Protein AF-A0A3D0HKA7-F1 (afdb_monomer)

pLDDT: mean 71.47, std 18.55, range [27.56, 94.88]

Mean predicted aligned error: 16.99 Å

Structure (mmCIF, N/CA/C/O backbone):
data_AF-A0A3D0HKA7-F1
#
_entry.id   AF-A0A3D0HKA7-F1
#
loop_
_atom_site.group_PDB
_atom_site.id
_atom_site.type_symbol
_atom_site.label_atom_id
_atom_site.label_alt_id
_atom_site.label_comp_id
_atom_site.label_asym_id
_atom_site.label_entity_id
_atom_site.label_seq_id
_atom_site.pdbx_PDB_ins_code
_atom_site.Cartn_x
_atom_site.Cartn_y
_atom_site.Cartn_z
_atom_site.occupancy
_atom_site.B_iso_or_equiv
_atom_site.auth_seq_id
_atom_site.auth_comp_id
_atom_site.auth_asym_id
_atom_site.auth_atom_id
_atom_site.pdbx_PDB_model_num
ATOM 1 N N . MET A 1 1 ? -8.639 49.023 32.408 1.00 74.75 1 MET A N 1
ATOM 2 C CA . MET A 1 1 ? -7.304 49.402 31.850 1.00 74.75 1 MET A CA 1
ATOM 3 C C . MET A 1 1 ? -7.067 48.799 30.456 1.00 74.75 1 MET A C 1
ATOM 5 O O . MET A 1 1 ? -7.634 47.758 30.171 1.00 74.75 1 MET A O 1
ATOM 9 N N . ILE A 1 2 ? -6.252 49.398 29.574 1.00 79.12 2 ILE A N 1
ATOM 10 C CA . ILE A 1 2 ? -5.933 48.827 28.238 1.00 79.12 2 ILE A CA 1
ATOM 11 C C . ILE A 1 2 ? -4.595 48.075 28.283 1.00 79.12 2 ILE A C 1
ATOM 13 O O . ILE A 1 2 ? -3.619 48.575 28.839 1.00 79.12 2 ILE A O 1
ATOM 17 N N . CYS A 1 3 ? -4.535 46.871 27.702 1.00 80.19 3 CYS A N 1
ATOM 18 C CA . CYS A 1 3 ? -3.294 46.100 27.601 1.00 80.19 3 CYS A CA 1
ATOM 19 C C . CYS A 1 3 ? -2.270 46.822 26.698 1.00 80.19 3 CYS A C 1
ATOM 21 O O . CYS A 1 3 ? -2.562 47.023 25.519 1.00 80.19 3 CYS A O 1
ATOM 23 N N . PRO A 1 4 ? -1.040 47.104 27.163 1.00 73.06 4 PRO A N 1
ATOM 24 C CA . PRO A 1 4 ? -0.026 47.804 26.372 1.00 73.06 4 PRO A CA 1
ATOM 25 C C . PRO A 1 4 ? 0.525 46.978 25.200 1.00 73.06 4 PRO A C 1
ATOM 27 O O . PRO A 1 4 ? 1.121 47.539 24.290 1.00 73.06 4 PRO A O 1
ATOM 30 N N . LYS A 1 5 ? 0.342 45.651 25.200 1.00 78.38 5 LYS A N 1
ATOM 31 C CA . LYS A 1 5 ? 0.878 44.762 24.154 1.00 78.38 5 LYS A CA 1
ATOM 32 C C . LYS A 1 5 ? -0.126 44.384 23.076 1.00 78.38 5 LYS A C 1
ATOM 34 O O . LYS A 1 5 ? 0.286 44.099 21.960 1.00 78.38 5 LYS A O 1
ATOM 39 N N . CYS A 1 6 ? -1.418 44.337 23.393 1.00 82.81 6 CYS A N 1
ATOM 40 C CA . CYS A 1 6 ? -2.441 43.927 22.422 1.00 82.81 6 CYS A CA 1
ATOM 41 C C . CYS A 1 6 ? -3.621 44.896 22.291 1.00 82.81 6 CYS A C 1
ATOM 43 O O . CYS A 1 6 ? -4.537 44.623 21.526 1.00 82.81 6 CYS A O 1
ATOM 45 N N . GLY A 1 7 ? -3.642 46.001 23.042 1.00 79.56 7 GLY A N 1
ATOM 46 C CA . GLY A 1 7 ? -4.680 47.031 22.926 1.00 79.56 7 GLY A CA 1
ATOM 47 C C . GLY A 1 7 ? -6.070 46.624 23.429 1.00 79.56 7 GLY A C 1
ATOM 48 O O . GLY A 1 7 ? -7.002 47.414 23.339 1.00 79.56 7 GLY A O 1
ATOM 49 N N . THR A 1 8 ? -6.237 45.419 23.983 1.00 83.38 8 THR A N 1
ATOM 50 C CA . THR A 1 8 ? -7.534 44.955 24.501 1.00 83.38 8 THR A CA 1
ATOM 51 C C . THR A 1 8 ? -7.888 45.647 25.823 1.00 83.38 8 THR A C 1
ATOM 53 O O . THR A 1 8 ? -7.031 45.767 26.706 1.00 83.38 8 THR A O 1
ATOM 56 N N . MET A 1 9 ? -9.149 46.069 25.981 1.00 79.25 9 MET A N 1
ATOM 57 C CA . MET A 1 9 ? -9.682 46.551 27.262 1.00 79.25 9 MET A CA 1
ATOM 58 C C . MET A 1 9 ? -9.787 45.406 28.271 1.00 79.25 9 MET A C 1
ATOM 60 O O . MET A 1 9 ? -10.370 44.360 28.004 1.00 79.25 9 MET A O 1
ATOM 64 N N . LEU A 1 10 ? -9.223 45.632 29.450 1.00 78.88 10 LEU A N 1
ATOM 65 C CA . LEU A 1 10 ? -9.181 44.709 30.573 1.00 78.88 10 LEU A CA 1
ATOM 66 C C . LEU A 1 10 ? -9.926 45.307 31.775 1.00 78.88 10 LEU A C 1
ATOM 68 O O . LEU A 1 10 ? -9.884 46.530 31.965 1.00 78.88 10 LEU A O 1
ATOM 72 N N . PRO A 1 11 ? -10.541 44.461 32.620 1.00 74.62 11 PRO A N 1
ATOM 73 C CA . PRO A 1 11 ? -11.106 44.891 33.895 1.00 74.62 11 PRO A CA 1
ATOM 74 C C . PRO A 1 11 ? -9.999 45.403 34.832 1.00 74.62 11 PRO A C 1
ATOM 76 O O . PRO A 1 11 ? -8.853 44.953 34.760 1.00 74.62 11 PRO A O 1
ATOM 79 N N . ASP A 1 12 ? -10.328 46.353 35.710 1.00 64.81 12 ASP A N 1
ATOM 80 C CA . ASP A 1 12 ? -9.351 47.167 36.461 1.00 64.81 12 ASP A CA 1
ATOM 81 C C . ASP A 1 12 ? -8.529 46.408 37.525 1.00 64.81 12 ASP A C 1
ATOM 83 O O . ASP A 1 12 ? -7.638 46.971 38.154 1.00 64.81 12 ASP A O 1
ATOM 87 N N . ASN A 1 13 ? -8.757 45.103 37.683 1.00 64.69 13 ASN A N 1
ATOM 88 C CA . ASN A 1 13 ? -8.029 44.207 38.586 1.00 64.69 13 ASN A CA 1
ATOM 89 C C . ASN A 1 13 ? -7.388 42.997 37.873 1.00 64.69 13 ASN A C 1
ATOM 91 O O . ASN A 1 13 ? -7.016 42.014 38.522 1.00 64.69 13 ASN A O 1
ATOM 95 N N . ALA A 1 14 ? -7.249 43.042 36.545 1.00 65.00 14 ALA A N 1
ATOM 96 C CA . ALA A 1 14 ? -6.648 41.958 35.777 1.00 65.00 14 ALA A CA 1
ATOM 97 C C . ALA A 1 14 ? -5.143 41.805 36.087 1.00 65.00 14 ALA A C 1
ATOM 99 O O . ALA A 1 14 ? -4.327 42.647 35.720 1.00 65.00 14 ALA A O 1
ATOM 100 N N . LYS A 1 15 ? -4.759 40.682 36.713 1.00 72.56 15 LYS A N 1
ATOM 101 C CA . LYS A 1 15 ? -3.348 40.317 36.976 1.00 72.56 15 LYS A CA 1
ATOM 102 C C . LYS A 1 15 ? -2.598 39.874 35.717 1.00 72.56 15 LYS A C 1
ATOM 104 O O . LYS A 1 15 ? -1.371 39.857 35.690 1.00 72.56 15 LYS A O 1
ATOM 109 N N . PHE A 1 16 ? -3.329 39.490 34.677 1.00 78.94 16 PHE A N 1
ATOM 110 C CA . PHE A 1 16 ? -2.789 39.093 33.384 1.00 78.94 16 PHE A CA 1
ATOM 111 C C . PHE A 1 16 ? -3.802 39.374 32.275 1.00 78.94 16 PHE A C 1
ATOM 113 O O . PHE A 1 16 ? -5.011 39.414 32.503 1.00 78.94 16 PHE A O 1
ATOM 120 N N . CYS A 1 17 ? -3.310 39.570 31.057 1.00 80.12 17 CYS A N 1
ATOM 121 C CA . CYS A 1 17 ? -4.147 39.716 29.880 1.00 80.12 17 CYS A CA 1
ATOM 122 C C . CYS A 1 17 ? -4.653 38.342 29.426 1.00 80.12 17 CYS A C 1
ATOM 124 O O . CYS A 1 17 ? -3.855 37.493 29.037 1.00 80.12 17 CYS A O 1
ATOM 126 N N . GLY A 1 18 ? -5.973 38.140 29.414 1.00 73.12 18 GLY A N 1
ATOM 127 C CA . GLY A 1 18 ? -6.590 36.891 28.943 1.00 73.12 18 GLY A CA 1
ATOM 128 C C . GLY A 1 18 ? -6.442 36.627 27.438 1.00 73.12 18 GLY A C 1
ATOM 129 O O . GLY A 1 18 ? -6.689 35.511 27.001 1.00 73.12 18 GLY A O 1
ATOM 130 N N . VAL A 1 19 ? -6.025 37.628 26.652 1.00 77.50 19 VAL A N 1
ATOM 131 C CA . VAL A 1 19 ? -5.868 37.506 25.192 1.00 77.50 19 VAL A CA 1
ATOM 132 C C . VAL A 1 19 ? -4.422 37.209 24.798 1.00 77.50 19 VAL A C 1
ATOM 134 O O . VAL A 1 19 ? -4.175 36.302 24.012 1.00 77.50 19 VAL A O 1
ATOM 137 N N . CYS A 1 20 ? -3.445 37.942 25.345 1.00 76.44 20 CYS A N 1
ATOM 138 C CA . CYS A 1 20 ? -2.034 37.793 24.960 1.00 76.44 20 CYS A CA 1
ATOM 139 C C . CYS A 1 20 ? -1.137 37.169 26.043 1.00 76.44 20 CYS A C 1
ATOM 141 O O . CYS A 1 20 ? 0.064 37.007 25.824 1.00 76.44 20 CYS A O 1
ATOM 143 N N . GLY A 1 21 ? -1.692 36.861 27.219 1.00 72.88 21 GLY A N 1
ATOM 144 C CA . GLY A 1 21 ? -0.985 36.204 28.321 1.00 72.88 21 GLY A CA 1
ATOM 145 C C . GLY A 1 21 ? -0.002 37.089 29.095 1.00 72.88 21 GLY A C 1
ATOM 146 O O . GLY A 1 21 ? 0.731 36.583 29.939 1.00 72.88 21 GLY A O 1
ATOM 147 N N . GLN A 1 22 ? 0.055 38.400 28.834 1.00 79.75 22 GLN A N 1
ATOM 148 C CA . GLN A 1 22 ? 0.977 39.289 29.547 1.00 79.75 22 GLN A CA 1
ATOM 149 C C . GLN A 1 22 ? 0.556 39.492 31.005 1.00 79.75 22 GLN A C 1
ATOM 151 O O . GLN A 1 22 ? -0.560 39.935 31.258 1.00 79.75 22 GLN A O 1
ATOM 156 N N . ALA A 1 23 ? 1.461 39.221 31.947 1.00 73.25 23 ALA A N 1
ATOM 157 C CA . ALA A 1 23 ? 1.259 39.483 33.369 1.00 73.25 23 ALA A CA 1
ATOM 158 C C . ALA A 1 23 ? 1.486 40.967 33.708 1.00 73.25 23 ALA A C 1
ATOM 160 O O . ALA A 1 23 ? 2.434 41.586 33.220 1.00 73.25 23 ALA A O 1
ATOM 161 N N . PHE A 1 24 ? 0.633 41.520 34.569 1.00 69.00 24 PHE A N 1
ATOM 162 C CA . PHE A 1 24 ? 0.747 42.868 35.117 1.00 69.00 24 PHE A CA 1
ATOM 163 C C . PHE A 1 24 ? 1.132 42.760 36.592 1.00 69.00 24 PHE A C 1
ATOM 165 O O . PHE A 1 24 ? 0.374 42.230 37.404 1.00 69.00 24 PHE A O 1
ATOM 172 N N . GLN A 1 25 ? 2.329 43.226 36.946 1.00 52.56 25 GLN A N 1
ATOM 173 C CA . GLN A 1 25 ? 2.744 43.308 38.344 1.00 52.56 25 GLN A CA 1
ATOM 174 C C . GLN A 1 25 ? 2.046 44.509 38.986 1.00 52.56 25 GLN A C 1
ATOM 176 O O . GLN A 1 25 ? 2.318 45.652 38.631 1.00 52.56 25 GLN A O 1
ATOM 181 N N . GLN A 1 26 ? 1.125 44.252 39.915 1.00 46.59 26 GLN A N 1
ATOM 182 C CA . GLN A 1 26 ? 0.598 45.296 40.790 1.00 46.59 26 GLN A CA 1
ATOM 183 C C . GLN A 1 26 ? 1.686 45.673 41.798 1.00 46.59 26 GLN A C 1
ATOM 185 O O . GLN A 1 26 ? 2.054 44.872 42.655 1.00 46.59 26 GLN A O 1
ATOM 190 N N . SER A 1 27 ? 2.194 46.896 41.704 1.00 39.75 27 SER A N 1
ATOM 191 C CA . SER A 1 27 ? 2.909 47.548 42.794 1.00 39.75 27 SER A CA 1
ATOM 192 C C . SER A 1 27 ? 1.898 47.908 43.889 1.00 39.75 27 SER A C 1
ATOM 194 O O . SER A 1 27 ? 1.028 48.750 43.681 1.00 39.75 27 SER A O 1
ATOM 196 N N . GLN A 1 28 ? 1.989 47.264 45.056 1.00 38.03 28 GLN A N 1
ATOM 197 C CA . GLN A 1 28 ? 1.312 47.717 46.276 1.00 38.03 28 GLN A CA 1
ATOM 198 C C . GLN A 1 28 ? 2.338 48.249 47.292 1.00 38.03 28 GLN A C 1
ATOM 200 O O . GLN A 1 28 ? 3.440 47.701 47.384 1.00 38.03 28 GLN A O 1
ATOM 205 N N . PRO A 1 29 ? 2.007 49.323 48.037 1.00 32.53 29 PRO A N 1
ATOM 206 C CA . PRO A 1 29 ? 2.882 49.913 49.042 1.00 32.53 29 PRO A CA 1
ATOM 207 C C . PRO A 1 29 ? 2.931 49.067 50.330 1.00 32.53 29 PRO A C 1
ATOM 209 O O . PRO A 1 29 ? 2.044 48.268 50.615 1.00 32.53 29 PRO A O 1
ATOM 212 N N . HIS A 1 30 ? 4.015 49.250 51.085 1.00 35.12 30 HIS A N 1
ATOM 213 C CA . HIS A 1 30 ? 4.399 48.533 52.307 1.00 35.12 30 HIS A CA 1
ATOM 214 C C . HIS A 1 30 ? 3.363 48.613 53.453 1.00 35.12 30 HIS A C 1
ATOM 216 O O . HIS A 1 30 ? 2.858 49.699 53.713 1.00 35.12 30 HIS A O 1
ATOM 222 N N . GLN A 1 31 ? 3.175 47.531 54.235 1.00 31.00 31 GLN A N 1
ATOM 223 C CA . GLN A 1 31 ? 3.761 47.352 55.590 1.00 31.00 31 GLN A CA 1
ATOM 224 C C . GLN A 1 31 ? 3.274 46.068 56.326 1.00 31.00 31 GLN A C 1
ATOM 226 O O . GLN A 1 31 ? 2.086 45.843 56.502 1.00 31.00 31 GLN A O 1
ATOM 231 N N . GLN A 1 32 ? 4.263 45.264 56.759 1.00 32.62 32 GLN A N 1
ATOM 232 C CA . GLN A 1 32 ? 4.405 44.460 57.999 1.00 32.62 32 GLN A CA 1
ATOM 233 C C . GLN A 1 32 ? 3.207 43.676 58.591 1.00 32.62 32 GLN A C 1
ATOM 235 O O . GLN A 1 32 ? 2.348 44.270 59.226 1.00 32.62 32 GLN A O 1
ATOM 240 N N . ASN A 1 33 ? 3.264 42.331 58.592 1.00 31.86 33 ASN A N 1
ATOM 241 C CA . ASN A 1 33 ? 3.635 41.483 59.755 1.00 31.86 33 ASN A CA 1
ATOM 242 C C . ASN A 1 33 ? 3.359 39.976 59.517 1.00 31.86 33 ASN A C 1
ATOM 244 O O . ASN A 1 33 ? 2.357 39.626 58.909 1.00 31.86 33 ASN A O 1
ATOM 248 N N . GLY A 1 34 ? 4.215 39.117 60.093 1.00 29.98 34 GLY A N 1
ATOM 249 C CA . GLY A 1 34 ? 3.858 37.801 60.660 1.00 29.98 34 GLY A CA 1
ATOM 250 C C . GLY A 1 34 ? 3.506 36.646 59.712 1.00 29.98 34 GLY A C 1
ATOM 251 O O . GLY A 1 34 ? 2.445 36.622 59.108 1.00 29.98 34 GLY A O 1
ATOM 252 N N . GLY A 1 35 ? 4.388 35.644 59.628 1.00 33.50 35 GLY A N 1
ATOM 253 C CA . GLY A 1 35 ? 4.309 34.499 58.714 1.00 33.50 35 GLY A CA 1
ATOM 254 C C . GLY A 1 35 ? 3.019 33.672 58.739 1.00 33.50 35 GLY A C 1
ATOM 255 O O . GLY A 1 35 ? 2.475 33.420 59.801 1.00 33.50 35 GLY A O 1
ATOM 256 N N . GLN A 1 36 ? 2.601 33.206 57.550 1.00 34.16 36 GLN A N 1
ATOM 257 C CA . GLN A 1 36 ? 1.783 32.000 57.291 1.00 34.16 36 GLN A CA 1
ATOM 258 C C . GLN A 1 36 ? 1.439 31.877 55.783 1.00 34.16 36 GLN A C 1
ATOM 260 O O . GLN A 1 36 ? 0.277 31.846 55.402 1.00 34.16 36 GLN A O 1
ATOM 265 N N . GLN A 1 37 ? 2.417 31.842 54.863 1.00 32.72 37 GLN A N 1
ATOM 266 C CA . GLN A 1 37 ? 2.109 31.718 53.415 1.00 32.72 37 GLN A CA 1
ATOM 267 C C . GLN A 1 37 ? 3.044 30.790 52.616 1.00 32.72 37 GLN A C 1
ATOM 269 O O . GLN A 1 37 ? 3.192 30.946 51.409 1.00 32.72 37 GLN A O 1
ATOM 274 N N . TYR A 1 38 ? 3.627 29.765 53.249 1.00 40.34 38 TYR A N 1
ATOM 275 C CA . TYR A 1 38 ? 4.459 28.768 52.546 1.00 40.34 38 TYR A CA 1
ATOM 276 C C . TYR A 1 38 ? 3.762 27.429 52.240 1.00 40.34 38 TYR A C 1
ATOM 278 O O . TYR A 1 38 ? 4.353 26.583 51.574 1.00 40.34 38 TYR A O 1
ATOM 286 N N . GLN A 1 39 ? 2.507 27.220 52.659 1.00 37.38 39 GLN A N 1
ATOM 287 C CA . GLN A 1 39 ? 1.793 25.954 52.402 1.00 37.38 39 GLN A CA 1
ATOM 288 C C . GLN A 1 39 ? 0.916 25.962 51.137 1.00 37.38 39 GLN A C 1
ATOM 290 O O . GLN A 1 39 ? 0.810 24.936 50.472 1.00 37.38 39 GLN A O 1
ATOM 295 N N . ASN A 1 40 ? 0.337 27.097 50.727 1.00 37.72 40 ASN A N 1
ATOM 296 C CA . ASN A 1 40 ? -0.655 27.093 49.637 1.00 37.72 40 ASN A CA 1
ATOM 297 C C . ASN A 1 40 ? -0.042 27.085 48.215 1.00 37.72 40 ASN A C 1
ATOM 299 O O . ASN A 1 40 ? -0.649 26.567 47.280 1.00 37.72 40 ASN A O 1
ATOM 303 N N . GLN A 1 41 ? 1.196 27.570 48.035 1.00 38.19 41 GLN A N 1
ATOM 304 C CA . GLN A 1 41 ? 1.886 27.524 46.731 1.00 38.19 41 GLN A CA 1
ATOM 305 C C . GLN A 1 41 ? 2.422 26.132 46.361 1.00 38.19 41 GLN A C 1
ATOM 307 O O . GLN A 1 41 ? 2.535 25.820 45.174 1.00 38.19 41 GLN A O 1
ATOM 312 N N . GLN A 1 42 ? 2.724 25.273 47.342 1.00 38.38 42 GLN A N 1
ATOM 313 C CA . GLN A 1 42 ? 3.168 23.904 47.056 1.00 38.38 42 GLN A CA 1
ATOM 314 C C . GLN A 1 42 ? 2.014 23.040 46.533 1.00 38.38 42 GLN A C 1
ATOM 316 O O . GLN A 1 42 ? 2.213 22.246 45.615 1.00 38.38 42 GLN A O 1
ATOM 321 N N . GLN A 1 43 ? 0.798 23.246 47.043 1.00 38.75 43 GLN A N 1
ATOM 322 C CA . GLN A 1 43 ? -0.372 22.461 46.650 1.00 38.75 43 GLN A CA 1
ATOM 323 C C . GLN A 1 43 ? -0.812 22.752 45.202 1.00 38.75 43 GLN A C 1
ATOM 325 O O . GLN A 1 43 ? -1.098 21.821 44.450 1.00 38.75 43 GLN A O 1
ATOM 330 N N . TYR A 1 44 ? -0.752 24.014 44.758 1.00 37.69 44 TYR A N 1
ATOM 331 C CA . TYR A 1 44 ? -1.101 24.382 43.377 1.00 37.69 44 TYR A CA 1
ATOM 332 C C . TYR A 1 44 ? -0.079 23.860 42.346 1.00 37.69 44 TYR A C 1
ATOM 334 O O . TYR A 1 44 ? -0.450 23.372 41.278 1.00 37.69 44 TYR A O 1
ATOM 342 N N . ASN A 1 45 ? 1.217 23.871 42.687 1.00 46.41 45 ASN A N 1
ATOM 343 C CA . ASN A 1 45 ? 2.267 23.304 41.829 1.00 46.41 45 ASN A CA 1
ATOM 344 C C . ASN A 1 45 ? 2.248 21.760 41.793 1.00 46.41 45 ASN A C 1
ATOM 346 O O . ASN A 1 45 ? 2.619 21.167 40.778 1.00 46.41 45 ASN A O 1
ATOM 350 N N . GLN A 1 46 ? 1.787 21.092 42.859 1.00 41.81 46 GLN A N 1
ATOM 351 C CA . GLN A 1 46 ? 1.593 19.635 42.866 1.00 41.81 46 GLN A CA 1
ATOM 352 C C . GLN A 1 46 ? 0.411 19.200 41.988 1.00 41.81 46 GLN A C 1
ATOM 354 O O . GLN A 1 46 ? 0.533 18.209 41.267 1.00 41.81 46 GLN A O 1
ATOM 359 N N . GLN A 1 47 ? -0.688 19.962 41.966 1.00 42.12 47 GLN A N 1
ATOM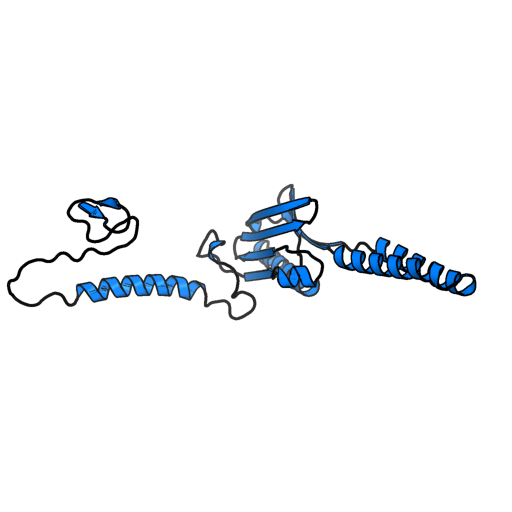 360 C CA . GLN A 1 47 ? -1.834 19.680 41.091 1.00 42.12 47 GLN A CA 1
ATOM 361 C C . GLN A 1 47 ? -1.484 19.833 39.602 1.00 42.12 47 GLN A C 1
ATOM 363 O O . GLN A 1 47 ? -1.852 18.978 38.794 1.00 42.12 47 GLN A O 1
ATOM 368 N N . PHE A 1 48 ? -0.701 20.856 39.240 1.00 40.34 48 PHE A N 1
ATOM 369 C CA . PHE A 1 48 ? -0.208 21.018 37.866 1.00 40.34 48 PHE A CA 1
ATOM 370 C C . PHE A 1 48 ? 0.789 19.920 37.463 1.00 40.34 48 PHE A C 1
ATOM 372 O O . PHE A 1 48 ? 0.684 19.375 36.362 1.00 40.34 48 PHE A O 1
ATOM 379 N N . LYS A 1 49 ? 1.700 19.511 38.362 1.00 42.03 49 LYS A N 1
ATOM 380 C CA . LYS A 1 49 ? 2.590 18.366 38.102 1.00 42.03 49 LYS A CA 1
ATOM 381 C C . LYS A 1 49 ? 1.822 17.052 37.945 1.00 42.03 49 LYS A C 1
ATOM 383 O O . LYS A 1 49 ? 2.177 16.282 37.063 1.00 42.03 49 LYS A O 1
ATOM 388 N N . GLN A 1 50 ? 0.762 16.800 38.717 1.00 39.50 50 GLN A N 1
ATOM 389 C CA . GLN A 1 50 ? -0.063 15.592 38.555 1.00 39.50 50 GLN A CA 1
ATOM 390 C C . GLN A 1 50 ? -0.857 15.580 37.240 1.00 39.50 50 GLN A C 1
ATOM 392 O O . GLN A 1 50 ? -0.955 14.531 36.605 1.00 39.50 50 GLN A O 1
ATOM 397 N N . GLN A 1 51 ? -1.365 16.725 36.769 1.00 42.22 51 GLN A N 1
ATOM 398 C CA . GLN A 1 51 ? -2.033 16.801 35.460 1.00 42.22 51 GLN A CA 1
ATOM 399 C C . GLN A 1 51 ? -1.057 16.571 34.295 1.00 42.22 51 GLN A C 1
ATOM 401 O O . GLN A 1 51 ? -1.400 15.885 33.329 1.00 42.22 51 GLN A O 1
ATOM 406 N N . GLN A 1 52 ? 0.179 17.065 34.406 1.00 34.53 52 GLN A N 1
ATOM 407 C CA . GLN A 1 52 ? 1.229 16.815 33.415 1.00 34.53 52 GLN A CA 1
ATOM 408 C C . GLN A 1 52 ? 1.760 15.367 33.484 1.00 34.53 52 GLN A C 1
ATOM 410 O O . GLN A 1 52 ? 2.034 14.764 32.446 1.00 34.53 52 GLN A O 1
ATOM 415 N N . TYR A 1 53 ? 1.813 14.768 34.681 1.00 32.59 53 TYR A N 1
ATOM 416 C CA . TYR A 1 53 ? 2.200 13.368 34.893 1.00 32.59 53 TYR A CA 1
ATOM 417 C C . TYR A 1 53 ? 1.137 12.380 34.388 1.00 32.59 53 TYR A C 1
ATOM 419 O O . TYR A 1 53 ? 1.488 11.343 33.825 1.00 32.59 53 TYR A O 1
ATOM 427 N N . ASN A 1 54 ? -0.154 12.721 34.494 1.00 37.31 54 ASN A N 1
ATOM 428 C CA . ASN A 1 54 ? -1.234 11.920 33.913 1.00 37.31 54 ASN A CA 1
ATOM 429 C C . ASN A 1 54 ? -1.199 11.945 32.378 1.00 37.31 54 ASN A C 1
ATOM 431 O O . ASN A 1 54 ? -1.374 10.897 31.768 1.00 37.31 54 ASN A O 1
ATOM 435 N N . GLN A 1 55 ? -0.875 13.076 31.734 1.00 37.38 55 GLN A N 1
ATOM 436 C CA . GLN A 1 55 ? -0.683 13.099 30.272 1.00 37.38 55 GLN A CA 1
ATOM 437 C C . GLN A 1 55 ? 0.548 12.298 29.811 1.00 37.38 55 GLN A C 1
ATOM 439 O O . GLN A 1 55 ? 0.509 11.696 28.738 1.00 37.38 55 GLN A O 1
ATOM 444 N N . GLN A 1 56 ? 1.615 12.239 30.616 1.00 35.53 56 GLN A N 1
ATOM 445 C CA . GLN A 1 56 ? 2.818 11.454 30.303 1.00 35.53 56 GLN A CA 1
ATOM 446 C C . GLN A 1 56 ? 2.652 9.949 30.581 1.00 35.53 56 GLN A C 1
ATOM 448 O O . GLN A 1 56 ? 3.201 9.138 29.835 1.00 35.53 56 GLN A O 1
ATOM 453 N N . ASN A 1 57 ? 1.851 9.541 31.575 1.00 27.56 57 ASN A N 1
ATOM 454 C CA . ASN A 1 57 ? 1.592 8.118 31.847 1.00 27.56 57 ASN A CA 1
ATOM 455 C C . ASN A 1 57 ? 0.705 7.445 30.791 1.00 27.56 57 ASN A C 1
ATOM 457 O O . ASN A 1 57 ? 0.881 6.263 30.504 1.00 27.56 57 ASN A O 1
ATOM 461 N N . TYR A 1 58 ? -0.151 8.197 30.097 1.00 37.91 58 TYR A N 1
ATOM 462 C CA . TYR A 1 58 ? -0.833 7.671 28.911 1.00 37.91 58 TYR A CA 1
ATOM 463 C C . TYR A 1 58 ? 0.119 7.438 27.717 1.00 37.91 58 TYR A C 1
ATOM 465 O O . TYR A 1 58 ? -0.272 6.822 26.727 1.00 37.91 58 TYR A O 1
ATOM 473 N N . GLN A 1 59 ? 1.380 7.872 27.772 1.00 34.81 59 GLN A N 1
ATOM 474 C CA . GLN A 1 59 ? 2.356 7.635 26.701 1.00 34.81 59 GLN A CA 1
ATOM 475 C C . GLN A 1 59 ? 3.347 6.495 26.991 1.00 34.81 59 GLN A C 1
ATOM 477 O O . GLN A 1 59 ? 4.083 6.113 26.087 1.00 34.81 59 GLN A O 1
ATOM 482 N N . GLN A 1 60 ? 3.366 5.909 28.196 1.00 30.72 60 GLN A N 1
ATOM 483 C CA . GLN A 1 60 ? 4.441 4.983 28.603 1.00 30.72 60 GLN A CA 1
ATOM 484 C C . GLN A 1 60 ? 4.047 3.506 28.720 1.00 30.72 60 GLN A C 1
ATOM 486 O O . GLN A 1 60 ? 4.822 2.701 29.228 1.00 30.72 60 GLN A O 1
ATOM 491 N N . GLN A 1 61 ? 2.899 3.104 28.173 1.00 31.69 61 GLN A N 1
ATOM 492 C CA . GLN A 1 61 ? 2.498 1.694 28.140 1.00 31.69 61 GLN A CA 1
ATOM 493 C C . GLN A 1 61 ? 2.321 1.162 26.717 1.00 31.69 61 GLN A C 1
ATOM 495 O O . GLN A 1 61 ? 1.328 0.521 26.390 1.00 31.69 61 GLN A O 1
ATOM 500 N N . SER A 1 62 ? 3.320 1.419 25.871 1.00 31.95 62 SER A N 1
ATOM 501 C CA . SER A 1 62 ? 3.509 0.676 24.623 1.00 31.95 62 SER A CA 1
ATOM 502 C C . SER A 1 62 ? 5.000 0.588 24.281 1.00 31.95 62 SER A C 1
ATOM 504 O O . SER A 1 62 ? 5.503 1.220 23.352 1.00 31.95 62 SER A O 1
ATOM 506 N N . SER A 1 63 ? 5.743 -0.191 25.067 1.00 32.91 63 SER A N 1
ATOM 507 C CA . SER A 1 63 ? 7.066 -0.677 24.681 1.00 32.91 63 SER A CA 1
ATOM 508 C C . SER A 1 63 ? 6.922 -1.633 23.487 1.00 32.91 63 SER A C 1
ATOM 510 O O . SER A 1 63 ? 6.641 -2.817 23.643 1.00 32.91 63 SER A O 1
ATOM 512 N N . GLY A 1 64 ? 7.089 -1.082 22.281 1.00 42.69 64 GLY A N 1
ATOM 513 C CA . GLY A 1 64 ? 7.085 -1.795 20.996 1.00 42.69 64 GLY A CA 1
ATOM 514 C C . GLY A 1 64 ? 5.988 -1.300 20.054 1.00 42.69 64 GLY A C 1
ATOM 515 O O . GLY A 1 64 ? 4.853 -1.218 20.496 1.00 42.69 64 GLY A O 1
ATOM 516 N N . GLU A 1 65 ? 6.354 -0.954 18.803 1.00 42.69 65 GLU A N 1
ATOM 517 C CA . GLU A 1 65 ? 5.568 -0.578 17.584 1.00 42.69 65 GLU A CA 1
ATOM 518 C C . GLU A 1 65 ? 4.382 0.428 17.717 1.00 42.69 65 GLU A C 1
ATOM 520 O O . GLU A 1 65 ? 4.009 1.088 16.753 1.00 42.69 65 GLU A O 1
ATOM 525 N N . ASN A 1 66 ? 3.872 0.651 18.927 1.00 46.69 66 ASN A N 1
ATOM 526 C CA . ASN A 1 66 ? 2.632 1.317 19.327 1.00 46.69 66 ASN A CA 1
ATOM 527 C C . ASN A 1 66 ? 2.884 2.661 20.050 1.00 46.69 66 ASN A C 1
ATOM 529 O O . ASN A 1 66 ? 1.953 3.278 20.563 1.00 46.69 66 ASN A O 1
ATOM 533 N N . ALA A 1 67 ? 4.138 3.127 20.113 1.00 45.25 67 ALA A N 1
ATOM 534 C CA . ALA A 1 67 ? 4.539 4.361 20.806 1.00 45.25 67 ALA A CA 1
ATOM 535 C C . ALA A 1 67 ? 4.235 5.656 20.018 1.00 45.25 67 ALA A C 1
ATOM 537 O O . ALA A 1 67 ? 4.483 6.754 20.506 1.00 45.25 67 ALA A O 1
ATOM 538 N N . SER A 1 68 ? 3.725 5.548 18.785 1.00 51.62 68 SER A N 1
ATOM 539 C CA . SER A 1 68 ? 3.581 6.682 17.855 1.00 51.62 68 SER A CA 1
ATOM 540 C C . SER A 1 68 ? 2.137 7.030 17.481 1.00 51.62 68 SER A C 1
ATOM 542 O O . SER A 1 68 ? 1.919 7.838 16.574 1.00 51.62 68 SER A O 1
ATOM 544 N N . ILE A 1 69 ? 1.154 6.425 18.148 1.00 56.91 69 ILE A N 1
ATOM 545 C CA . ILE A 1 69 ? -0.268 6.695 17.919 1.00 56.91 69 ILE A CA 1
ATOM 546 C C . ILE A 1 69 ? -0.628 7.982 18.654 1.00 56.91 69 ILE A C 1
ATOM 548 O O . ILE A 1 69 ? -0.402 8.097 19.860 1.00 56.91 69 ILE A O 1
ATOM 552 N N . ASP A 1 70 ? -1.196 8.951 17.938 1.00 56.47 70 ASP A N 1
ATOM 553 C CA . ASP A 1 70 ? -1.727 10.152 18.573 1.00 56.47 70 ASP A CA 1
ATOM 554 C C . ASP A 1 70 ? -2.967 9.780 19.396 1.00 56.47 70 ASP A C 1
ATOM 556 O O . ASP A 1 70 ? -4.068 9.615 18.869 1.00 56.47 70 ASP A O 1
ATOM 560 N N . ARG A 1 71 ? -2.781 9.629 20.712 1.00 53.28 71 ARG A N 1
ATOM 561 C CA . ARG A 1 71 ? -3.846 9.249 21.648 1.00 53.28 71 ARG A CA 1
ATOM 562 C C . ARG A 1 71 ? -4.992 10.276 21.696 1.00 53.28 71 ARG A C 1
ATOM 564 O O . ARG A 1 71 ? -6.050 9.959 22.223 1.00 53.28 71 ARG A O 1
ATOM 571 N N . ARG A 1 72 ? -4.827 11.475 21.115 1.00 49.69 72 ARG A N 1
ATOM 572 C CA . ARG A 1 72 ? -5.906 12.471 20.954 1.00 49.69 72 ARG A CA 1
ATOM 573 C C . ARG A 1 72 ? -7.009 12.017 19.994 1.00 49.69 72 ARG A C 1
ATOM 575 O O . ARG A 1 72 ? -8.085 12.598 20.010 1.00 49.69 72 ARG A O 1
ATOM 582 N N . VAL A 1 73 ? -6.746 11.004 19.166 1.00 56.00 73 VAL A N 1
ATOM 583 C CA . VAL A 1 73 ? -7.738 10.400 18.259 1.00 56.00 73 VAL A CA 1
ATOM 584 C C . VAL A 1 73 ? -8.655 9.412 18.997 1.00 56.00 73 VAL A C 1
ATOM 586 O O . VAL A 1 73 ? -9.729 9.081 18.502 1.00 56.00 73 VAL A O 1
ATOM 589 N N . ILE A 1 74 ? -8.267 8.947 20.191 1.00 59.06 74 ILE A N 1
ATOM 590 C CA . ILE A 1 74 ? -9.076 8.003 20.968 1.00 59.06 74 ILE A CA 1
ATOM 591 C C . ILE A 1 74 ? -10.222 8.762 21.635 1.00 59.06 74 ILE A C 1
ATOM 593 O O . ILE A 1 74 ? -9.995 9.655 22.449 1.00 59.06 74 ILE A O 1
ATOM 597 N N . VAL A 1 75 ? -11.458 8.376 21.307 1.00 59.00 75 VAL A N 1
ATOM 598 C CA . VAL A 1 75 ? -12.680 8.996 21.847 1.00 59.00 75 VAL A CA 1
ATOM 599 C C . VAL A 1 75 ? -12.819 8.727 23.350 1.00 59.00 75 VAL A C 1
ATOM 601 O O . VAL A 1 75 ? -13.355 9.558 24.079 1.00 59.00 75 VAL A O 1
ATOM 604 N N . ASN A 1 76 ? -12.301 7.591 23.832 1.00 59.44 76 ASN A N 1
ATOM 605 C CA . ASN A 1 76 ? -12.351 7.207 25.237 1.00 59.44 76 ASN A CA 1
ATOM 606 C C . ASN A 1 76 ? -10.944 6.919 25.818 1.00 59.44 76 ASN A C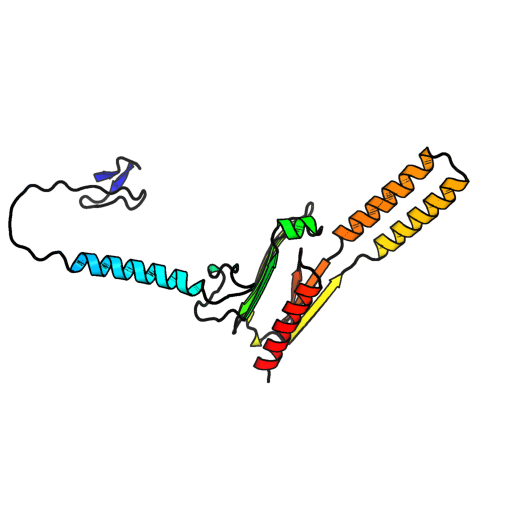 1
ATOM 608 O O . ASN A 1 76 ? -10.317 5.930 25.442 1.00 59.44 76 ASN A O 1
ATOM 612 N N . PRO A 1 77 ? -10.453 7.717 26.786 1.00 59.91 77 PRO A N 1
ATOM 613 C CA . PRO A 1 77 ? -9.122 7.546 27.384 1.00 59.91 77 PRO A CA 1
ATOM 614 C C . PRO A 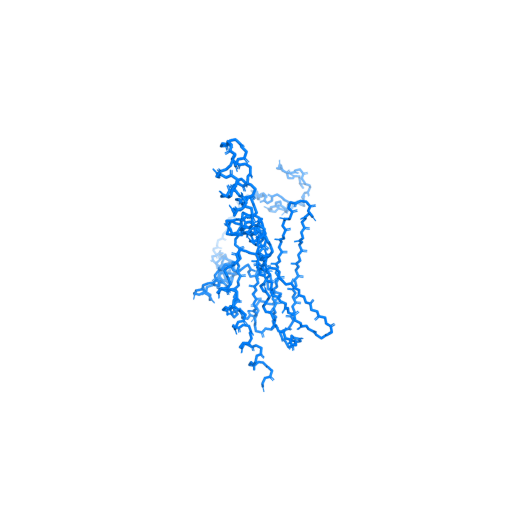1 77 ? -8.908 6.225 28.138 1.00 59.91 77 PRO A C 1
ATOM 616 O O . PRO A 1 77 ? -7.760 5.852 28.382 1.00 59.91 77 PRO A O 1
ATOM 619 N N . SER A 1 78 ? -9.993 5.542 28.525 1.00 59.75 78 SER A N 1
ATOM 620 C CA . SER A 1 78 ? -9.952 4.263 29.253 1.00 59.75 78 SER A CA 1
ATOM 621 C C . SER A 1 78 ? -9.755 3.039 28.353 1.00 59.75 78 SER A C 1
ATOM 623 O O . SER A 1 78 ? -9.523 1.944 28.860 1.00 59.75 78 SER A O 1
ATOM 625 N N . GLU A 1 79 ? -9.819 3.215 27.033 1.00 67.38 79 GLU A N 1
ATOM 626 C CA . GLU A 1 79 ? -9.636 2.135 26.067 1.00 67.38 79 GLU A CA 1
ATOM 627 C C . GLU A 1 79 ? -8.159 1.735 25.934 1.00 67.38 79 GLU A C 1
ATOM 629 O O . GLU A 1 79 ? -7.253 2.577 25.851 1.00 67.38 79 GLU A O 1
ATOM 634 N N . LYS A 1 80 ? -7.904 0.423 25.886 1.00 76.50 80 LYS A N 1
ATOM 635 C CA . LYS A 1 80 ? -6.550 -0.123 25.739 1.00 76.50 80 LYS A CA 1
ATOM 636 C C . LYS A 1 80 ? -6.261 -0.393 24.271 1.00 76.50 80 LYS A C 1
ATOM 638 O O . LYS A 1 80 ? -6.941 -1.186 23.633 1.00 76.50 80 LYS A O 1
ATOM 643 N N . ILE A 1 81 ? -5.198 0.214 23.751 1.00 72.81 81 ILE A N 1
ATOM 644 C CA . ILE A 1 81 ? -4.717 -0.049 22.392 1.00 72.81 81 ILE A CA 1
ATOM 645 C C . ILE A 1 81 ? -4.105 -1.449 22.343 1.00 72.81 81 ILE A C 1
ATOM 647 O O . ILE A 1 81 ? -3.202 -1.763 23.122 1.00 72.81 81 ILE A O 1
ATOM 651 N N . LEU A 1 82 ? -4.585 -2.276 21.419 1.00 79.19 82 LEU A N 1
ATOM 652 C CA . LEU A 1 82 ? -4.104 -3.643 21.246 1.00 79.19 82 LEU A CA 1
ATOM 653 C C . LEU A 1 82 ? -3.039 -3.720 20.157 1.00 79.19 82 LEU A C 1
ATOM 655 O O . LEU A 1 82 ? -1.962 -4.270 20.378 1.00 79.19 82 LEU A O 1
ATOM 659 N N . SER A 1 83 ? -3.320 -3.132 18.997 1.00 75.81 83 SER A N 1
ATOM 660 C CA . SER A 1 83 ? -2.371 -3.074 17.890 1.00 75.81 83 SER A CA 1
ATOM 661 C C . SER A 1 83 ? -2.593 -1.825 17.053 1.00 75.81 83 SER A C 1
ATOM 663 O O . SER A 1 83 ? -3.699 -1.276 16.978 1.00 75.81 83 SER A O 1
ATOM 665 N N . SER A 1 84 ? -1.519 -1.372 16.418 1.00 77.62 84 SER A N 1
ATOM 666 C CA . SER A 1 84 ? -1.533 -0.210 15.550 1.00 77.62 84 SER A CA 1
ATOM 667 C C . SER A 1 84 ? -0.663 -0.392 14.328 1.00 77.62 84 SER A C 1
ATOM 669 O O . SER A 1 84 ? 0.331 -1.113 14.322 1.00 77.62 84 SER A O 1
ATOM 671 N N . MET A 1 85 ? -1.059 0.307 13.280 1.00 78.19 85 MET A N 1
ATOM 672 C CA . MET A 1 85 ? -0.339 0.412 12.040 1.00 78.19 85 MET A CA 1
ATOM 673 C C . MET A 1 85 ? -0.336 1.859 11.582 1.00 78.19 85 MET A C 1
ATOM 675 O O . MET A 1 85 ? -1.374 2.490 11.395 1.00 78.19 85 MET A O 1
ATOM 679 N N . ARG A 1 86 ? 0.863 2.368 11.323 1.00 75.81 86 ARG A N 1
ATOM 680 C CA . ARG A 1 86 ? 1.062 3.718 10.820 1.00 75.81 86 ARG A CA 1
ATOM 681 C C . ARG A 1 86 ? 2.035 3.708 9.660 1.00 75.81 86 ARG A C 1
ATOM 683 O O . ARG A 1 86 ? 3.089 3.073 9.724 1.00 75.81 86 ARG A O 1
ATOM 690 N N . THR A 1 87 ? 1.710 4.456 8.616 1.00 73.88 87 THR A N 1
ATOM 691 C CA . THR A 1 87 ? 2.629 4.719 7.512 1.00 73.88 87 THR A CA 1
ATOM 692 C C . THR A 1 87 ? 3.009 6.191 7.489 1.00 73.88 87 THR A C 1
ATOM 694 O O . THR A 1 87 ? 2.178 7.092 7.612 1.00 73.88 87 THR A O 1
ATOM 697 N N . SER A 1 88 ? 4.317 6.438 7.401 1.00 76.31 88 SER A N 1
ATOM 698 C CA . SER A 1 88 ? 4.847 7.787 7.217 1.00 76.31 88 SER A CA 1
ATOM 699 C C . SER A 1 88 ? 4.691 8.191 5.750 1.00 76.31 88 SER A C 1
ATOM 701 O O . SER A 1 88 ? 4.964 7.350 4.889 1.00 76.31 88 SER A O 1
ATOM 703 N N . PRO A 1 89 ? 4.353 9.458 5.443 1.00 72.12 89 PRO A N 1
ATOM 704 C CA . PRO A 1 89 ? 4.281 9.950 4.068 1.00 72.12 89 PRO A CA 1
ATOM 705 C C . PRO A 1 89 ? 5.551 9.659 3.262 1.00 72.12 89 PRO A C 1
ATOM 707 O O . PRO A 1 89 ? 5.466 9.308 2.091 1.00 72.12 89 PRO A O 1
ATOM 710 N N . LEU A 1 90 ? 6.727 9.719 3.900 1.00 74.06 90 LEU A N 1
ATOM 711 C CA . LEU A 1 90 ? 8.000 9.392 3.253 1.00 74.06 90 LEU A CA 1
ATOM 712 C C . LEU A 1 90 ? 8.068 7.915 2.840 1.00 74.06 90 LEU A C 1
ATOM 714 O O . LEU A 1 90 ? 8.481 7.592 1.731 1.00 74.06 90 LEU A O 1
ATOM 718 N N . LYS A 1 91 ? 7.623 7.006 3.713 1.00 73.50 91 LYS A N 1
ATOM 719 C CA . LYS A 1 91 ? 7.586 5.567 3.420 1.00 73.50 91 LYS A CA 1
ATOM 720 C C . LYS A 1 91 ? 6.561 5.260 2.327 1.00 73.50 91 LYS A C 1
ATOM 722 O O . LYS A 1 91 ? 6.824 4.446 1.445 1.00 73.50 91 LYS A O 1
ATOM 727 N N . THR A 1 92 ? 5.423 5.945 2.347 1.00 73.88 92 THR A N 1
ATOM 728 C CA . THR A 1 92 ? 4.409 5.857 1.293 1.00 73.88 92 THR A CA 1
ATOM 729 C C . THR A 1 92 ? 4.924 6.366 -0.049 1.00 73.88 92 THR A C 1
ATOM 731 O O . THR A 1 92 ? 4.650 5.754 -1.079 1.00 73.88 92 THR A O 1
ATOM 734 N N . PHE A 1 93 ? 5.731 7.424 -0.046 1.00 72.19 93 PHE A N 1
ATOM 735 C CA . PHE A 1 93 ? 6.333 7.962 -1.258 1.00 72.19 93 PHE A CA 1
ATOM 736 C C . PHE A 1 93 ? 7.368 7.001 -1.850 1.00 72.19 93 PHE A C 1
ATOM 738 O O . PHE A 1 93 ? 7.259 6.624 -3.015 1.00 72.19 93 PHE A O 1
ATOM 745 N N . LEU A 1 94 ? 8.313 6.524 -1.030 1.00 71.25 94 LEU A N 1
ATOM 746 C CA . LEU A 1 94 ? 9.384 5.613 -1.463 1.00 71.25 94 LEU A CA 1
ATOM 747 C C . LEU A 1 94 ? 8.869 4.275 -2.011 1.00 71.25 94 LEU A C 1
ATOM 749 O O . LEU A 1 94 ? 9.551 3.611 -2.782 1.00 71.25 94 LEU A O 1
ATOM 753 N N . THR A 1 95 ? 7.662 3.875 -1.624 1.00 68.50 95 THR A N 1
ATOM 754 C CA . THR A 1 95 ? 7.018 2.634 -2.078 1.00 68.50 95 THR A CA 1
ATOM 755 C C . THR A 1 95 ? 6.081 2.841 -3.272 1.00 68.50 95 THR A C 1
ATOM 757 O O . THR A 1 95 ? 5.394 1.905 -3.672 1.00 68.50 95 THR A O 1
ATOM 760 N N . GLY A 1 96 ? 6.029 4.049 -3.849 1.00 63.16 96 GLY A N 1
ATOM 761 C CA . GLY A 1 96 ? 5.184 4.369 -5.007 1.00 63.16 96 GLY A CA 1
ATOM 762 C C . GLY A 1 96 ? 3.711 4.633 -4.669 1.00 63.16 96 GLY A C 1
ATOM 763 O O . GLY A 1 96 ? 2.884 4.801 -5.563 1.00 63.16 96 GLY A O 1
ATOM 764 N N . GLY A 1 97 ? 3.357 4.707 -3.382 1.00 63.75 97 GLY A N 1
ATOM 765 C CA . GLY A 1 97 ? 1.994 4.960 -2.910 1.00 63.75 97 GLY A CA 1
ATOM 766 C C . GLY A 1 97 ? 1.525 6.416 -3.051 1.00 63.75 97 GLY A C 1
ATOM 767 O O . GLY A 1 97 ? 0.310 6.651 -3.052 1.00 63.75 97 GLY A O 1
ATOM 768 N N . GLY A 1 98 ? 2.457 7.365 -3.206 1.00 71.62 98 GLY A N 1
ATOM 769 C CA . GLY A 1 98 ? 2.221 8.817 -3.209 1.00 71.62 98 GLY A CA 1
ATOM 770 C C . GLY A 1 98 ? 2.524 9.462 -1.849 1.00 71.62 98 GLY A C 1
ATOM 771 O O . GLY A 1 98 ? 3.257 8.895 -1.048 1.00 71.62 98 GLY A O 1
ATOM 772 N N . PHE A 1 99 ? 1.936 10.626 -1.555 1.00 68.62 99 PHE A N 1
ATOM 773 C CA . PHE A 1 99 ? 2.113 11.340 -0.271 1.00 68.62 99 PHE A CA 1
ATOM 774 C C . PHE A 1 99 ? 1.051 10.987 0.782 1.00 68.62 99 PHE A C 1
ATOM 776 O O . PHE A 1 99 ? 0.807 11.745 1.721 1.00 68.62 99 PHE A O 1
ATOM 783 N N . GLY A 1 100 ? 0.393 9.839 0.617 1.00 67.38 100 GLY A N 1
ATOM 784 C CA . GLY A 1 100 ? -0.670 9.407 1.512 1.00 67.38 100 GLY A CA 1
ATOM 785 C C . GLY A 1 100 ? -0.157 9.016 2.900 1.00 67.38 100 GLY A C 1
ATOM 786 O O . GLY A 1 100 ? 0.931 8.453 3.053 1.00 67.38 100 GLY A O 1
ATOM 787 N N . LYS A 1 101 ? -0.970 9.289 3.915 1.00 73.88 101 LYS A N 1
ATOM 788 C CA . LYS A 1 101 ? -0.745 8.901 5.306 1.00 73.88 101 LYS A CA 1
ATOM 789 C C . LYS A 1 101 ? -1.885 7.986 5.732 1.00 73.88 101 LYS A C 1
ATOM 791 O O . LYS A 1 101 ? -3.038 8.407 5.678 1.00 73.88 101 LYS A O 1
ATOM 796 N N . THR A 1 102 ? -1.561 6.774 6.172 1.00 79.25 102 THR A N 1
ATOM 797 C CA . THR A 1 102 ? -2.538 5.828 6.721 1.00 79.25 102 THR A CA 1
ATOM 798 C C . THR A 1 102 ? -2.204 5.571 8.188 1.00 79.25 102 THR A C 1
ATOM 800 O O . THR A 1 102 ? -1.082 5.193 8.532 1.00 79.25 102 THR A O 1
ATOM 803 N N . GLU A 1 103 ? -3.179 5.796 9.059 1.00 76.25 103 GLU A N 1
ATOM 804 C CA . GLU A 1 103 ? -3.126 5.555 10.498 1.00 76.25 103 GLU A CA 1
ATOM 805 C C . GLU A 1 103 ? -4.303 4.663 10.876 1.00 76.25 103 GLU A C 1
ATOM 807 O O . GLU A 1 103 ? -5.458 5.035 10.704 1.00 76.25 103 GLU A O 1
ATOM 812 N N . MET A 1 104 ? -4.017 3.465 11.367 1.00 79.81 104 MET A N 1
ATOM 813 C CA . MET A 1 104 ? -5.023 2.488 11.764 1.00 79.81 104 MET A CA 1
ATOM 814 C C . MET A 1 104 ? -4.631 1.927 13.117 1.00 79.81 104 MET A C 1
ATOM 816 O O . MET A 1 104 ? -3.471 1.601 13.349 1.00 79.81 104 MET A O 1
ATOM 820 N N . PHE A 1 105 ? -5.576 1.805 14.027 1.00 82.12 105 PHE A N 1
ATOM 821 C CA . PHE A 1 105 ? -5.352 1.131 15.296 1.00 82.12 105 PHE A CA 1
ATOM 822 C C . PHE A 1 105 ? -6.677 0.615 15.826 1.00 82.12 105 PHE A C 1
ATOM 824 O O . PHE A 1 105 ? -7.737 1.130 15.481 1.00 82.12 105 PHE A O 1
ATOM 831 N N . PHE A 1 106 ? -6.622 -0.409 16.665 1.00 83.06 106 PHE A N 1
ATOM 832 C CA . PHE A 1 106 ? -7.811 -0.885 17.353 1.00 83.06 106 PHE A CA 1
ATOM 833 C C . PHE A 1 106 ? -7.571 -0.988 18.846 1.00 83.06 106 PHE A C 1
ATOM 835 O O . PHE A 1 106 ? -6.466 -1.292 19.316 1.00 83.06 106 PHE A O 1
ATOM 842 N N . THR A 1 107 ? -8.628 -0.671 19.576 1.00 84.38 107 THR A N 1
ATOM 843 C CA . THR A 1 107 ? -8.699 -0.788 21.021 1.00 84.38 107 THR A CA 1
ATOM 844 C C . THR A 1 107 ? -9.443 -2.060 21.406 1.00 84.38 107 THR A C 1
ATOM 846 O O . THR A 1 107 ? -9.672 -2.937 20.577 1.00 84.38 107 THR A O 1
ATOM 849 N N . ASP A 1 108 ? -9.805 -2.172 22.675 1.00 81.88 108 ASP A N 1
ATOM 850 C CA . ASP A 1 108 ? -10.686 -3.206 23.195 1.00 81.88 108 ASP A CA 1
ATOM 851 C C . ASP A 1 108 ? -12.154 -3.043 22.763 1.00 81.88 108 ASP A C 1
ATOM 853 O O . ASP A 1 108 ? -12.936 -3.983 22.872 1.00 81.88 108 ASP A O 1
ATOM 857 N N . LYS A 1 109 ? -12.540 -1.865 22.255 1.00 82.56 109 LYS A N 1
ATOM 858 C CA . LYS A 1 109 ? -13.932 -1.564 21.878 1.00 82.56 109 LYS A CA 1
ATOM 859 C C . LYS A 1 109 ? -14.093 -1.177 20.422 1.00 82.56 109 LYS A C 1
ATOM 861 O O . LYS A 1 109 ? -15.064 -1.575 19.791 1.00 82.56 109 LYS A O 1
ATOM 866 N N . ARG A 1 110 ? -13.150 -0.405 19.879 1.00 83.19 110 ARG A N 1
ATOM 867 C CA . ARG A 1 110 ? -13.304 0.272 18.590 1.00 83.19 110 ARG A CA 1
ATOM 868 C C . ARG A 1 110 ? -12.106 0.088 17.685 1.00 83.19 110 ARG A C 1
ATOM 870 O O . ARG A 1 110 ? -10.953 0.066 18.110 1.00 83.19 110 ARG A O 1
ATOM 877 N N . PHE A 1 111 ? -12.402 0.022 16.403 1.00 85.75 111 PHE A N 1
ATOM 878 C CA . PHE A 1 111 ? -11.458 0.128 15.316 1.00 85.75 111 PHE A CA 1
ATOM 879 C C . PHE A 1 111 ? -11.438 1.570 14.802 1.00 85.75 111 PHE A C 1
ATOM 881 O O . PHE A 1 111 ? -12.472 2.114 14.417 1.00 85.75 111 PHE A O 1
ATOM 888 N N . TYR A 1 112 ? -10.254 2.175 14.778 1.00 83.50 112 TYR A N 1
ATOM 889 C CA . TYR A 1 112 ? -10.014 3.530 14.296 1.00 83.50 112 TYR A CA 1
ATOM 890 C C . TYR A 1 112 ? -9.173 3.465 13.020 1.00 83.50 112 TYR A C 1
ATOM 892 O O . TYR A 1 112 ? -8.084 2.884 13.005 1.00 83.50 112 TYR A O 1
ATOM 900 N N . ALA A 1 113 ? -9.652 4.091 11.949 1.00 83.25 113 ALA A N 1
ATOM 901 C CA . ALA A 1 113 ? -8.919 4.228 10.699 1.00 83.25 113 ALA A CA 1
ATOM 902 C C . ALA A 1 113 ? -9.007 5.661 10.179 1.00 83.25 113 ALA A C 1
ATOM 904 O O . ALA A 1 113 ? -10.082 6.166 9.877 1.00 83.25 113 ALA A O 1
ATOM 905 N N . LYS A 1 114 ? -7.847 6.292 10.034 1.00 82.50 114 LYS A N 1
ATOM 906 C CA . LYS A 1 114 ? -7.662 7.604 9.429 1.00 82.50 114 LYS A CA 1
ATOM 907 C C . LYS A 1 114 ? -6.754 7.455 8.227 1.00 82.50 114 LYS A C 1
ATOM 909 O O . LYS A 1 114 ? -5.635 6.948 8.337 1.00 82.50 114 LYS A O 1
ATOM 914 N N . PHE A 1 115 ? -7.202 7.923 7.075 1.00 79.38 115 PHE A N 1
ATOM 915 C CA . PHE A 1 115 ? -6.328 8.018 5.919 1.00 79.38 115 PHE A CA 1
ATOM 916 C C . PHE A 1 115 ? -6.521 9.325 5.179 1.00 79.38 115 PHE A C 1
ATOM 918 O O . PHE A 1 115 ? -7.631 9.795 4.950 1.00 79.38 115 PHE A O 1
ATOM 925 N N . LYS A 1 116 ? -5.380 9.885 4.796 1.00 77.62 116 LYS A N 1
ATOM 926 C CA . LYS A 1 116 ? -5.267 11.020 3.899 1.00 77.62 116 LYS A CA 1
ATOM 927 C C . LYS A 1 116 ? -4.546 10.537 2.668 1.00 77.62 116 LYS A C 1
ATOM 929 O O . LYS A 1 116 ? -3.409 10.078 2.762 1.00 77.62 116 LYS A O 1
ATOM 934 N N . ASP A 1 117 ? -5.184 10.657 1.524 1.00 70.81 117 ASP A N 1
ATOM 935 C CA . ASP A 1 117 ? -4.578 10.364 0.246 1.00 70.81 117 ASP A CA 1
ATOM 936 C C . ASP A 1 117 ? -4.496 11.630 -0.598 1.00 70.81 117 ASP A C 1
ATOM 938 O O . ASP A 1 117 ? -5.445 12.404 -0.681 1.00 70.81 117 ASP A O 1
ATOM 942 N N . VAL A 1 118 ? -3.343 11.848 -1.219 1.00 67.44 118 VAL A N 1
ATOM 943 C CA . VAL A 1 118 ? -3.130 12.957 -2.147 1.00 67.44 118 VAL A CA 1
ATOM 944 C C . VAL A 1 118 ? -2.807 12.332 -3.488 1.00 67.44 118 VAL A C 1
ATOM 946 O O . VAL A 1 118 ? -1.702 11.830 -3.708 1.00 67.44 118 VAL A O 1
ATOM 949 N N . ILE A 1 119 ? -3.800 12.321 -4.372 1.00 67.31 119 ILE A N 1
ATOM 950 C CA . ILE A 1 119 ? -3.656 11.776 -5.715 1.00 67.31 119 ILE A CA 1
ATOM 951 C C . ILE A 1 119 ? -3.434 12.963 -6.647 1.00 67.31 119 ILE A C 1
ATOM 953 O O . ILE A 1 119 ? -4.349 13.759 -6.875 1.00 67.31 119 ILE A O 1
ATOM 957 N N . LEU A 1 120 ? -2.221 13.070 -7.203 1.00 55.75 120 LEU A N 1
ATOM 958 C CA . LEU A 1 120 ? -1.959 13.930 -8.360 1.00 55.75 120 LEU A CA 1
ATOM 959 C C . LEU A 1 120 ? -3.042 13.598 -9.399 1.00 55.75 120 LEU A C 1
ATOM 961 O O . LEU A 1 120 ? -3.172 12.428 -9.746 1.00 55.75 120 LEU A O 1
ATOM 965 N N . TRP A 1 121 ? -3.830 14.589 -9.824 1.00 55.00 121 TRP A N 1
ATOM 966 C CA . TRP A 1 121 ? -4.995 14.506 -10.732 1.00 55.00 121 TRP A CA 1
ATOM 967 C C . TRP A 1 121 ? -6.390 14.284 -10.127 1.00 55.00 121 TRP A C 1
ATOM 969 O O . TRP A 1 121 ? -7.356 14.715 -10.747 1.00 55.00 121 TRP A O 1
ATOM 979 N N . ARG A 1 122 ? -6.546 13.662 -8.949 1.00 60.47 122 ARG A N 1
ATOM 980 C CA . ARG A 1 122 ? -7.882 13.326 -8.388 1.00 60.47 122 ARG A CA 1
ATOM 981 C C . ARG A 1 122 ? -8.249 14.070 -7.100 1.00 60.47 122 ARG A C 1
ATOM 983 O O . ARG A 1 122 ? -9.341 13.870 -6.582 1.00 60.47 122 ARG A O 1
ATOM 990 N N . GLY A 1 123 ? -7.356 14.932 -6.614 1.00 67.00 123 GLY A N 1
ATOM 991 C CA . GLY A 1 123 ? -7.555 15.734 -5.408 1.00 67.00 123 GLY A CA 1
ATOM 992 C C . GLY A 1 123 ? -7.092 15.035 -4.129 1.00 67.00 123 GLY A C 1
ATOM 993 O O . GLY A 1 123 ? -6.343 14.053 -4.157 1.00 67.00 123 GLY A O 1
ATOM 994 N N . THR A 1 124 ? -7.512 15.587 -2.993 1.00 71.44 124 THR A N 1
ATOM 995 C CA . THR A 1 124 ? -7.235 15.048 -1.659 1.00 71.44 124 THR A CA 1
ATOM 996 C C . THR A 1 124 ? -8.426 14.238 -1.165 1.00 71.44 124 THR A C 1
ATOM 998 O O . THR A 1 124 ? -9.548 14.737 -1.172 1.00 71.44 124 THR A O 1
ATOM 1001 N N . PHE A 1 125 ? -8.184 13.012 -0.715 1.00 66.38 125 PHE A N 1
ATOM 1002 C CA . PHE A 1 125 ? -9.192 12.151 -0.112 1.00 66.38 125 PHE A CA 1
ATOM 1003 C C . PHE A 1 125 ? -8.862 11.985 1.370 1.00 66.38 125 PHE A C 1
ATOM 1005 O O . PHE A 1 125 ? -7.864 11.356 1.713 1.00 66.38 125 PHE A O 1
ATOM 1012 N N . ASP A 1 126 ? -9.667 12.587 2.237 1.00 75.06 126 ASP A N 1
ATOM 1013 C CA . ASP A 1 126 ? -9.539 12.485 3.688 1.00 75.06 126 ASP A CA 1
ATOM 1014 C C . ASP A 1 126 ? -10.727 11.668 4.209 1.00 75.06 126 ASP A C 1
ATOM 1016 O O . ASP A 1 126 ? -11.877 12.015 3.942 1.00 75.06 126 ASP A O 1
ATOM 1020 N N . ALA A 1 127 ? -10.459 10.573 4.919 1.00 73.31 127 ALA A N 1
ATOM 1021 C CA . ALA A 1 127 ? -11.496 9.752 5.532 1.00 73.31 127 ALA A CA 1
ATOM 1022 C C . ALA A 1 127 ? -11.102 9.346 6.953 1.00 73.31 127 ALA A C 1
ATOM 1024 O O . ALA A 1 127 ? -9.989 8.867 7.195 1.00 73.31 127 ALA A O 1
ATOM 1025 N N . ASP A 1 128 ? -12.058 9.515 7.862 1.00 78.31 128 ASP A N 1
ATOM 1026 C CA . ASP A 1 128 ? -11.980 9.141 9.268 1.00 78.31 128 ASP A CA 1
ATOM 1027 C C . ASP A 1 128 ? -13.113 8.147 9.558 1.00 78.31 128 ASP A C 1
ATOM 1029 O O . ASP A 1 128 ? -14.286 8.464 9.367 1.00 78.31 128 ASP A O 1
ATOM 1033 N N . ALA A 1 129 ? -12.765 6.937 9.992 1.00 77.88 129 ALA A N 1
ATOM 1034 C CA . ALA A 1 129 ? -13.702 5.872 10.324 1.00 77.88 129 ALA A CA 1
ATOM 1035 C C . ALA A 1 129 ? -13.457 5.376 11.751 1.00 77.88 129 ALA A C 1
ATOM 1037 O O . ALA A 1 129 ? -12.323 5.084 12.140 1.00 77.88 129 ALA A O 1
ATOM 1038 N N . VAL A 1 130 ? -14.541 5.264 12.517 1.00 80.94 130 VAL A N 1
ATOM 1039 C CA . VAL A 1 130 ? -14.559 4.712 13.873 1.00 80.94 130 VAL A CA 1
ATOM 1040 C C . VAL A 1 130 ? -15.702 3.712 13.931 1.00 80.94 130 VAL A C 1
ATOM 1042 O O . VAL A 1 130 ? -16.841 4.083 13.662 1.00 80.94 130 VAL A O 1
ATOM 1045 N N . ILE A 1 131 ? -15.394 2.449 14.216 1.00 82.75 131 ILE A N 1
ATOM 1046 C CA . ILE A 1 131 ? -16.368 1.350 14.176 1.00 82.75 131 ILE A CA 1
ATOM 1047 C C . ILE A 1 131 ? -16.198 0.496 15.429 1.00 82.75 131 ILE A C 1
ATOM 1049 O O . ILE A 1 131 ? -15.076 0.114 15.756 1.00 82.75 131 ILE A O 1
ATOM 1053 N N . ASP A 1 132 ? -17.288 0.182 16.125 1.00 83.19 132 ASP A N 1
ATOM 1054 C CA . ASP A 1 132 ? -17.257 -0.743 17.260 1.00 83.19 132 ASP A CA 1
ATOM 1055 C C . ASP A 1 132 ? -16.949 -2.176 16.781 1.00 83.19 132 ASP A C 1
ATOM 1057 O O . ASP A 1 132 ? -17.480 -2.656 15.778 1.00 83.19 132 ASP A O 1
ATOM 1061 N N . LEU A 1 133 ? -16.056 -2.868 17.493 1.00 82.69 133 LEU A N 1
ATOM 1062 C CA . LEU A 1 133 ? -15.536 -4.188 17.111 1.00 82.69 133 LEU A CA 1
ATOM 1063 C C . LEU A 1 133 ? -16.619 -5.277 17.146 1.00 82.69 133 LEU A C 1
ATOM 1065 O O . LEU A 1 133 ? -16.508 -6.263 16.419 1.00 82.69 133 LEU A O 1
ATOM 1069 N N . GLU A 1 134 ? -17.671 -5.087 17.945 1.00 82.38 134 GLU A N 1
ATOM 1070 C CA . GLU A 1 134 ? -18.803 -6.015 18.052 1.00 82.38 134 GLU A CA 1
ATOM 1071 C C . GLU A 1 134 ? -19.613 -6.125 16.749 1.00 82.38 134 GLU A C 1
ATOM 1073 O O . GLU A 1 134 ? -20.007 -7.224 16.359 1.00 82.38 134 GLU A O 1
ATOM 1078 N N . HIS A 1 135 ? -19.763 -5.016 16.018 1.00 84.50 135 HIS A N 1
ATOM 1079 C CA . HIS A 1 135 ? -20.543 -4.943 14.776 1.00 84.50 135 HIS A CA 1
ATOM 1080 C C . HIS A 1 135 ? -19.746 -5.340 13.525 1.00 84.50 135 HIS A C 1
ATOM 1082 O O . HIS A 1 135 ? -20.286 -5.384 12.415 1.00 84.50 135 HIS A O 1
ATOM 1088 N N . ILE A 1 136 ? -18.449 -5.641 13.660 1.00 81.69 136 ILE A N 1
ATOM 1089 C CA . ILE A 1 136 ? -17.630 -6.068 12.523 1.00 81.69 136 ILE A CA 1
ATOM 1090 C C . ILE A 1 136 ? -18.006 -7.497 12.162 1.00 81.69 136 ILE A C 1
ATOM 1092 O O . ILE A 1 136 ? -17.613 -8.442 12.839 1.00 81.69 136 ILE A O 1
ATOM 1096 N N . THR A 1 137 ? -18.720 -7.690 11.058 1.00 80.75 137 THR A N 1
ATOM 1097 C CA . THR A 1 137 ? -19.137 -9.012 10.573 1.00 80.75 137 THR A CA 1
ATOM 1098 C C . THR A 1 137 ? -17.970 -9.777 9.946 1.00 80.75 137 THR A C 1
ATOM 1100 O O . THR A 1 137 ? -17.865 -10.988 10.145 1.00 80.75 137 THR A O 1
ATOM 1103 N N . GLY A 1 138 ? -17.030 -9.085 9.288 1.00 81.44 138 GLY A N 1
ATOM 1104 C CA . GLY A 1 138 ? -15.841 -9.710 8.702 1.00 81.44 138 GLY A CA 1
ATOM 1105 C C . GLY A 1 138 ? -14.769 -8.731 8.219 1.00 81.44 138 GLY A C 1
ATOM 1106 O O . GLY A 1 138 ? -15.016 -7.542 8.031 1.00 81.44 138 GLY A O 1
ATOM 1107 N N . THR A 1 139 ? -13.555 -9.241 7.994 1.00 88.69 139 THR A N 1
ATOM 1108 C CA . THR A 1 139 ? -12.410 -8.464 7.486 1.00 88.69 139 THR A CA 1
ATOM 1109 C C . THR A 1 139 ? -11.693 -9.215 6.363 1.00 88.69 139 THR A C 1
ATOM 1111 O O . THR A 1 139 ? -11.457 -10.420 6.462 1.00 88.69 139 THR A O 1
ATOM 1114 N N . VAL A 1 140 ? -11.335 -8.514 5.287 1.00 87.00 140 VAL A N 1
ATOM 1115 C CA . VAL A 1 140 ? -10.656 -9.078 4.110 1.00 87.00 140 VAL A CA 1
ATOM 1116 C C . VAL A 1 140 ? -9.489 -8.183 3.712 1.00 87.00 140 VAL A C 1
ATOM 1118 O O . VAL A 1 140 ? -9.655 -6.976 3.555 1.00 87.00 140 VAL A O 1
ATOM 1121 N N . LEU A 1 141 ? -8.315 -8.776 3.501 1.00 87.19 141 LEU A N 1
ATOM 1122 C CA . LEU A 1 141 ? -7.153 -8.092 2.944 1.00 87.19 141 LEU A CA 1
ATOM 1123 C C . LEU A 1 141 ? -7.116 -8.321 1.429 1.00 87.19 141 LEU A C 1
ATOM 1125 O O . LEU A 1 141 ? -6.997 -9.455 0.971 1.00 87.19 141 LEU A O 1
ATOM 1129 N N . LEU A 1 142 ? -7.237 -7.247 0.651 1.00 85.38 142 LEU A N 1
ATOM 1130 C CA . LEU A 1 142 ? -7.158 -7.275 -0.805 1.00 85.38 142 LEU A CA 1
ATOM 1131 C C . LEU A 1 142 ? -5.807 -6.735 -1.269 1.00 85.38 142 LEU A C 1
ATOM 1133 O O . LEU A 1 142 ? -5.382 -5.642 -0.888 1.00 85.38 142 LEU A O 1
ATOM 1137 N N . GLN A 1 143 ? -5.159 -7.482 -2.156 1.00 83.38 143 GLN A N 1
ATOM 1138 C CA . GLN A 1 143 ? -3.964 -7.038 -2.857 1.00 83.38 143 GLN A CA 1
ATOM 1139 C C . GLN A 1 143 ? -4.285 -6.869 -4.342 1.00 83.38 143 GLN A C 1
ATOM 1141 O O . GLN A 1 143 ? -4.500 -7.842 -5.060 1.00 83.38 143 GLN A O 1
ATOM 1146 N N . SER A 1 144 ? -4.302 -5.620 -4.806 1.00 81.12 144 SER A N 1
ATOM 1147 C CA . SER A 1 144 ? -4.531 -5.275 -6.206 1.00 81.12 144 SER A CA 1
ATOM 1148 C C . SER A 1 144 ? -3.198 -4.970 -6.883 1.00 81.12 144 SER A C 1
ATOM 1150 O O . SER A 1 144 ? -2.587 -3.924 -6.647 1.00 81.12 144 SER A O 1
ATOM 1152 N N . ASN A 1 145 ? -2.757 -5.882 -7.749 1.00 82.56 145 ASN A N 1
ATOM 1153 C CA . ASN A 1 145 ? -1.563 -5.715 -8.573 1.00 82.56 145 ASN A CA 1
ATOM 1154 C C . ASN A 1 145 ? -1.983 -5.603 -10.050 1.00 82.56 145 ASN A C 1
ATOM 1156 O O . ASN A 1 145 ? -2.627 -6.526 -10.551 1.00 82.56 145 ASN A O 1
ATOM 1160 N N . PRO A 1 146 ? -1.614 -4.535 -10.783 1.00 81.94 146 PRO A N 1
ATOM 1161 C CA . PRO A 1 146 ? -1.958 -4.389 -12.198 1.00 81.94 146 PRO A CA 1
ATOM 1162 C C . PRO A 1 146 ? -1.042 -5.255 -13.080 1.00 81.94 146 PRO A C 1
ATOM 1164 O O . PRO A 1 146 ? -0.190 -4.748 -13.806 1.00 81.94 146 PRO A O 1
ATOM 1167 N N . ILE A 1 147 ? -1.211 -6.580 -13.012 1.00 86.44 147 ILE A N 1
ATOM 1168 C CA . ILE A 1 147 ? -0.372 -7.576 -13.709 1.00 86.44 147 ILE A CA 1
ATOM 1169 C C . ILE A 1 147 ? -0.345 -7.334 -15.227 1.00 86.44 147 ILE A C 1
ATOM 1171 O O . ILE A 1 147 ? 0.677 -7.568 -15.868 1.00 86.44 147 ILE A O 1
ATOM 1175 N N . ILE A 1 148 ? -1.422 -6.784 -15.795 1.00 89.31 148 ILE A N 1
ATOM 1176 C CA . ILE A 1 148 ? -1.513 -6.470 -17.226 1.00 89.31 148 ILE A CA 1
ATOM 1177 C C . ILE A 1 148 ? -0.391 -5.533 -17.711 1.00 89.31 148 ILE A C 1
ATOM 1179 O O . ILE A 1 148 ? 0.081 -5.679 -18.834 1.00 89.31 148 ILE A O 1
ATOM 1183 N N . LEU A 1 149 ? 0.103 -4.626 -16.856 1.00 89.50 149 LEU A N 1
ATOM 1184 C CA . LEU A 1 149 ? 1.216 -3.732 -17.195 1.00 89.50 149 LEU A CA 1
ATOM 1185 C C . LEU A 1 149 ? 2.540 -4.488 -17.344 1.00 89.50 149 LEU A C 1
ATOM 1187 O O . LEU A 1 149 ? 3.328 -4.147 -18.221 1.00 89.50 149 LEU A O 1
ATOM 1191 N N . ILE A 1 150 ? 2.769 -5.536 -16.540 1.00 90.69 150 ILE A N 1
ATOM 1192 C CA . ILE A 1 150 ? 3.936 -6.415 -16.719 1.00 90.69 150 ILE A CA 1
ATOM 1193 C C . ILE A 1 150 ? 3.832 -7.138 -18.056 1.00 90.69 150 ILE A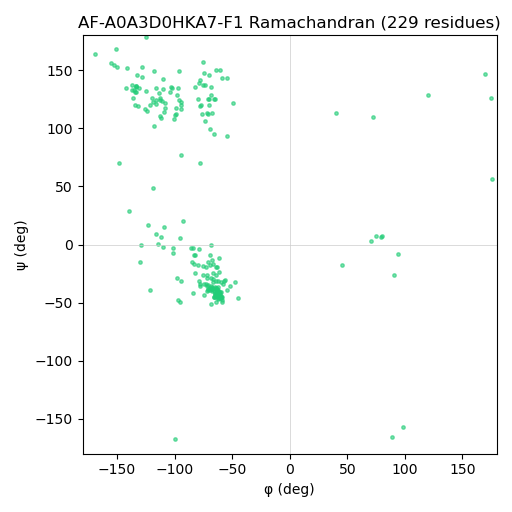 C 1
ATOM 1195 O O . ILE A 1 150 ? 4.819 -7.208 -18.778 1.00 90.69 150 ILE A O 1
ATOM 1199 N N . ILE A 1 151 ? 2.652 -7.660 -18.398 1.00 92.44 151 ILE A N 1
ATOM 1200 C CA . ILE A 1 151 ? 2.456 -8.394 -19.654 1.00 92.44 151 ILE A CA 1
ATOM 1201 C C . ILE A 1 151 ? 2.808 -7.492 -20.845 1.00 92.44 151 ILE A C 1
ATOM 1203 O O . ILE A 1 151 ? 3.611 -7.883 -21.689 1.00 92.44 151 ILE A O 1
ATOM 1207 N N . TYR A 1 152 ? 2.302 -6.255 -20.870 1.00 93.38 152 TYR A N 1
ATOM 1208 C CA . TYR A 1 152 ? 2.663 -5.288 -21.910 1.00 93.38 152 TYR A CA 1
ATOM 1209 C C . TYR A 1 152 ? 4.145 -4.903 -21.890 1.00 93.38 152 TYR A C 1
ATOM 1211 O O . TYR A 1 152 ? 4.756 -4.798 -22.952 1.00 93.38 152 TYR A O 1
ATOM 1219 N N . ALA A 1 153 ? 4.750 -4.736 -20.711 1.00 93.69 153 ALA A N 1
ATOM 1220 C CA . ALA A 1 153 ? 6.179 -4.457 -20.606 1.00 93.69 153 ALA A CA 1
ATOM 1221 C C . ALA A 1 153 ? 7.032 -5.589 -21.201 1.00 93.69 153 ALA A C 1
ATOM 1223 O O . ALA A 1 153 ? 7.979 -5.316 -21.936 1.00 93.69 153 ALA A O 1
ATOM 1224 N N . VAL A 1 154 ? 6.670 -6.849 -20.937 1.00 94.25 154 VAL A N 1
ATOM 1225 C CA . VAL A 1 154 ? 7.350 -8.031 -21.489 1.00 94.25 154 VAL A CA 1
ATOM 1226 C C . VAL A 1 154 ? 7.200 -8.083 -23.009 1.00 94.25 154 VAL A C 1
ATOM 1228 O O . VAL A 1 154 ? 8.189 -8.295 -23.705 1.00 94.25 154 VAL A O 1
ATOM 1231 N N . ILE A 1 155 ? 6.000 -7.824 -23.538 1.00 94.88 155 ILE A N 1
ATOM 1232 C CA . ILE A 1 155 ? 5.758 -7.773 -24.990 1.00 94.88 155 ILE A CA 1
ATOM 1233 C C . ILE A 1 155 ? 6.630 -6.697 -25.653 1.00 94.88 155 ILE A C 1
ATOM 1235 O O . ILE A 1 155 ? 7.260 -6.971 -26.673 1.00 94.88 155 ILE A O 1
ATOM 1239 N N . MET A 1 156 ? 6.726 -5.502 -25.061 1.00 93.94 156 MET A N 1
ATOM 1240 C CA . MET A 1 156 ? 7.569 -4.416 -25.581 1.00 93.94 156 MET A CA 1
ATOM 1241 C C . MET A 1 156 ? 9.057 -4.772 -25.565 1.00 93.94 156 MET A C 1
ATOM 1243 O O . MET A 1 156 ? 9.778 -4.437 -26.502 1.00 93.94 156 MET A O 1
ATOM 1247 N N . PHE A 1 157 ? 9.513 -5.488 -24.538 1.00 93.25 157 PHE A N 1
ATOM 1248 C CA . PHE A 1 157 ? 10.889 -5.975 -24.452 1.00 93.25 157 PHE A CA 1
ATOM 1249 C C . PHE A 1 157 ? 11.197 -7.002 -25.547 1.00 93.25 157 PHE A C 1
ATOM 1251 O O . PHE A 1 157 ? 12.215 -6.894 -26.226 1.00 93.25 157 PHE A O 1
ATOM 1258 N N . ILE A 1 158 ? 10.295 -7.966 -25.769 1.00 93.38 158 ILE A N 1
ATOM 1259 C CA . ILE A 1 158 ? 10.432 -8.973 -26.832 1.00 93.38 158 ILE A CA 1
ATOM 1260 C C . ILE A 1 158 ? 10.435 -8.298 -28.208 1.00 93.38 158 ILE A C 1
ATOM 1262 O O . ILE A 1 158 ? 11.302 -8.588 -29.030 1.00 93.38 158 ILE A O 1
ATOM 1266 N N . ALA A 1 159 ? 9.516 -7.357 -28.445 1.00 91.12 159 ALA A N 1
ATOM 1267 C CA . ALA A 1 159 ? 9.474 -6.579 -29.680 1.00 91.12 159 ALA A CA 1
ATOM 1268 C C . ALA A 1 159 ? 10.772 -5.784 -29.896 1.00 91.12 159 ALA A C 1
ATOM 1270 O O . ALA A 1 159 ? 11.301 -5.775 -31.004 1.00 91.12 159 ALA A O 1
ATOM 1271 N N . GLY A 1 160 ? 11.326 -5.187 -28.835 1.00 90.50 160 GLY A N 1
ATOM 1272 C CA . GLY A 1 160 ? 12.615 -4.495 -28.875 1.00 90.50 160 GLY A CA 1
ATOM 1273 C C . GLY A 1 160 ? 13.787 -5.415 -29.232 1.00 90.50 160 GLY A C 1
ATOM 1274 O O . GLY A 1 160 ? 14.651 -5.016 -30.008 1.00 90.50 160 GLY A O 1
ATOM 1275 N N . ILE A 1 161 ? 13.804 -6.652 -28.723 1.00 90.69 161 ILE A N 1
ATOM 1276 C CA . ILE A 1 161 ? 14.827 -7.658 -29.063 1.00 90.69 161 ILE A CA 1
ATOM 1277 C C . ILE A 1 161 ? 14.721 -8.070 -30.535 1.00 90.69 161 ILE A C 1
ATOM 1279 O O . ILE A 1 161 ? 15.734 -8.127 -31.226 1.00 90.69 161 ILE A O 1
ATOM 1283 N N . VAL A 1 162 ? 13.510 -8.325 -31.039 1.00 90.69 162 VAL A N 1
ATOM 1284 C CA . VAL A 1 162 ? 13.306 -8.676 -32.454 1.00 90.69 162 VAL A CA 1
ATOM 1285 C C . VAL A 1 162 ? 13.693 -7.505 -33.356 1.00 90.69 162 VAL A C 1
ATOM 1287 O O . VAL A 1 162 ? 14.440 -7.695 -34.314 1.00 90.69 162 VAL A O 1
ATOM 1290 N N . ALA A 1 163 ? 13.266 -6.286 -33.018 1.00 88.38 163 ALA A N 1
ATOM 1291 C CA . ALA A 1 163 ? 13.641 -5.076 -33.743 1.00 88.38 163 ALA A CA 1
ATOM 1292 C C . ALA A 1 163 ? 15.164 -4.883 -33.785 1.00 88.38 163 ALA A C 1
ATOM 1294 O O . ALA A 1 163 ? 15.692 -4.463 -34.809 1.00 88.38 163 ALA A O 1
ATOM 1295 N N . ALA A 1 164 ? 15.884 -5.274 -32.730 1.00 87.56 164 ALA A N 1
ATOM 1296 C CA . ALA A 1 164 ? 17.341 -5.193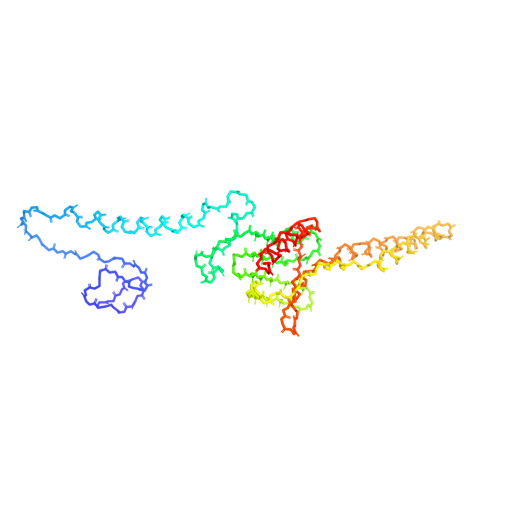 -32.697 1.00 87.56 164 ALA A CA 1
ATOM 1297 C C . ALA A 1 164 ? 18.060 -6.071 -33.725 1.00 87.56 164 ALA A C 1
ATOM 1299 O O . ALA A 1 164 ? 19.218 -5.811 -34.037 1.00 87.56 164 ALA A O 1
ATOM 1300 N N . THR A 1 165 ? 17.386 -7.083 -34.272 1.00 88.19 165 THR A N 1
ATOM 1301 C CA . THR A 1 165 ? 17.953 -7.934 -35.328 1.00 88.19 165 THR A CA 1
ATOM 1302 C C . THR A 1 165 ? 17.780 -7.358 -36.734 1.00 88.19 165 THR A C 1
ATOM 1304 O O . THR A 1 165 ? 18.446 -7.820 -37.657 1.00 88.19 165 THR A O 1
ATOM 1307 N N . VAL A 1 166 ? 16.900 -6.364 -36.912 1.00 86.69 166 VAL A N 1
ATOM 1308 C CA . VAL A 1 166 ? 16.478 -5.875 -38.239 1.00 86.69 166 VAL A CA 1
ATOM 1309 C C . VAL A 1 166 ? 16.554 -4.357 -38.415 1.00 86.69 166 VAL A C 1
ATOM 1311 O O . VAL A 1 166 ? 16.469 -3.885 -39.545 1.00 86.69 166 VAL A O 1
ATOM 1314 N N . ALA A 1 167 ? 16.681 -3.586 -37.336 1.00 82.94 167 ALA A N 1
ATOM 1315 C CA . ALA A 1 167 ? 16.577 -2.132 -37.357 1.00 82.94 167 ALA A CA 1
ATOM 1316 C C . ALA A 1 167 ? 17.775 -1.449 -36.687 1.00 82.94 167 ALA A C 1
ATOM 1318 O O . ALA A 1 167 ? 18.383 -1.988 -35.761 1.00 82.94 167 ALA A O 1
ATOM 1319 N N . ASP A 1 168 ? 18.066 -0.220 -37.121 1.00 81.44 168 ASP A N 1
ATOM 1320 C CA . ASP A 1 168 ? 19.078 0.630 -36.499 1.00 81.44 168 ASP A CA 1
ATOM 1321 C C . ASP A 1 168 ? 18.744 0.938 -35.034 1.00 81.44 168 ASP A C 1
ATOM 1323 O O . ASP A 1 168 ? 17.581 1.090 -34.644 1.00 81.44 168 ASP A O 1
ATOM 1327 N N . GLY A 1 169 ? 19.793 1.132 -34.228 1.00 74.81 169 GLY A N 1
ATOM 1328 C CA . GLY A 1 169 ? 19.718 1.408 -32.788 1.00 74.81 169 GLY A CA 1
ATOM 1329 C C . GLY A 1 169 ? 18.711 2.487 -32.373 1.00 74.81 169 GLY A C 1
ATOM 1330 O O . GLY A 1 169 ? 18.088 2.389 -31.314 1.00 74.81 169 GLY A O 1
ATOM 1331 N N . ALA A 1 170 ? 18.504 3.491 -33.229 1.00 80.44 170 ALA A N 1
ATOM 1332 C CA . ALA A 1 170 ? 17.575 4.592 -32.990 1.00 80.44 170 ALA A CA 1
ATOM 1333 C C . ALA A 1 170 ? 16.103 4.146 -32.908 1.00 80.44 170 ALA A C 1
ATOM 1335 O O . ALA A 1 170 ? 15.330 4.731 -32.150 1.00 80.44 170 ALA A O 1
ATOM 1336 N N . LEU A 1 171 ? 15.712 3.095 -33.635 1.00 79.81 171 LEU A N 1
ATOM 1337 C CA . LEU A 1 171 ? 14.339 2.575 -33.633 1.00 79.81 171 LEU A CA 1
ATOM 1338 C C . LEU A 1 171 ? 14.072 1.621 -32.464 1.00 79.81 171 LEU A C 1
ATOM 1340 O O . LEU A 1 171 ? 12.922 1.374 -32.111 1.00 79.81 171 LEU A O 1
ATOM 1344 N N . ILE A 1 172 ? 15.131 1.123 -31.826 1.00 85.19 172 ILE A N 1
ATOM 1345 C CA . ILE A 1 172 ? 15.060 0.172 -30.717 1.00 85.19 172 ILE A CA 1
ATOM 1346 C C . ILE A 1 172 ? 14.846 0.900 -29.383 1.00 85.19 172 ILE A C 1
ATOM 1348 O O . ILE A 1 172 ? 14.036 0.469 -28.561 1.00 85.19 172 ILE A O 1
ATOM 1352 N N . ALA A 1 173 ? 15.540 2.025 -29.171 1.00 85.81 173 ALA A N 1
ATOM 1353 C CA . ALA A 1 173 ? 15.476 2.836 -27.951 1.00 85.81 173 ALA A CA 1
ATOM 1354 C C . ALA A 1 173 ? 14.052 3.100 -27.400 1.00 85.81 173 ALA A C 1
ATOM 1356 O O . ALA A 1 173 ? 13.850 2.900 -26.196 1.00 85.81 173 ALA A O 1
ATOM 1357 N N . PRO A 1 174 ? 13.038 3.484 -28.207 1.00 89.38 174 PRO A N 1
ATOM 1358 C CA . PRO A 1 174 ? 11.690 3.726 -27.689 1.00 89.38 174 PRO A CA 1
ATOM 1359 C C . PRO A 1 174 ? 11.029 2.486 -27.067 1.00 89.38 174 PRO A C 1
ATOM 1361 O O . PRO A 1 174 ? 10.288 2.637 -26.096 1.00 89.38 174 PRO A O 1
ATOM 1364 N N . PHE A 1 175 ? 11.313 1.268 -27.548 1.00 91.25 175 PHE A N 1
ATOM 1365 C CA . PHE A 1 175 ? 10.739 0.038 -26.984 1.00 91.25 175 PHE A CA 1
ATOM 1366 C C . PHE A 1 175 ? 11.209 -0.211 -25.547 1.00 91.25 175 PHE A C 1
ATOM 1368 O O . PHE A 1 175 ? 10.399 -0.540 -24.677 1.00 91.25 175 PHE A O 1
ATOM 1375 N N . TRP A 1 176 ? 12.495 0.018 -25.273 1.00 90.19 176 TRP A N 1
ATOM 1376 C CA . TRP A 1 176 ? 13.073 -0.133 -23.933 1.00 90.19 176 TRP A CA 1
ATOM 1377 C C . TRP A 1 176 ? 12.610 0.965 -22.981 1.00 90.19 176 TRP A C 1
ATOM 1379 O O . TRP A 1 176 ? 12.297 0.679 -21.826 1.00 90.19 176 TRP A O 1
ATOM 1389 N N . ILE A 1 177 ? 12.502 2.207 -23.467 1.00 91.88 177 ILE A N 1
ATOM 1390 C CA . ILE A 1 177 ? 11.994 3.332 -22.672 1.00 91.88 177 ILE A CA 1
ATOM 1391 C C . ILE A 1 177 ? 10.530 3.085 -22.286 1.00 91.88 177 ILE A C 1
ATOM 1393 O O . ILE A 1 177 ? 10.189 3.165 -21.107 1.00 91.88 177 ILE A O 1
ATOM 1397 N N . LEU A 1 178 ? 9.672 2.723 -23.245 1.00 92.69 178 LEU A N 1
ATOM 1398 C CA . LEU A 1 178 ? 8.264 2.408 -22.979 1.00 92.69 178 LEU A CA 1
ATOM 1399 C C . LEU A 1 178 ? 8.113 1.191 -22.060 1.00 92.69 178 LEU A C 1
ATOM 1401 O O . LEU A 1 178 ? 7.326 1.242 -21.115 1.00 92.69 178 LEU A O 1
ATOM 1405 N N . GLY A 1 179 ? 8.891 0.127 -22.277 1.00 93.00 179 GLY A N 1
ATOM 1406 C CA . GLY A 1 179 ? 8.911 -1.041 -21.393 1.00 93.00 179 GLY A CA 1
ATOM 1407 C C . GLY A 1 179 ? 9.307 -0.678 -19.958 1.00 93.00 179 GLY A C 1
ATOM 1408 O O . GLY A 1 179 ? 8.626 -1.065 -19.008 1.00 93.00 179 GLY A O 1
ATOM 1409 N N . GLY A 1 180 ? 10.350 0.139 -19.792 1.00 91.56 180 GLY A N 1
ATOM 1410 C CA . GLY A 1 180 ? 10.787 0.649 -18.491 1.00 91.56 180 GLY A CA 1
ATOM 1411 C C . GLY A 1 180 ? 9.730 1.515 -17.802 1.00 91.56 180 GLY A C 1
ATOM 1412 O O . GLY A 1 180 ? 9.464 1.331 -16.613 1.00 91.56 180 GLY A O 1
ATOM 1413 N N . ILE A 1 181 ? 9.064 2.402 -18.548 1.00 92.44 181 ILE A N 1
ATOM 1414 C CA . ILE A 1 181 ? 7.956 3.222 -18.036 1.00 92.44 181 ILE A CA 1
ATOM 1415 C C . ILE A 1 181 ? 6.796 2.334 -17.573 1.00 92.44 181 ILE A C 1
ATOM 1417 O O . ILE A 1 181 ? 6.255 2.561 -16.494 1.00 92.44 181 ILE A O 1
ATOM 1421 N N . LEU A 1 182 ? 6.425 1.297 -18.328 1.00 92.75 182 LEU A N 1
ATOM 1422 C CA . LEU A 1 182 ? 5.351 0.375 -17.939 1.00 92.75 182 LEU A CA 1
ATOM 1423 C C . LEU A 1 182 ? 5.683 -0.402 -16.656 1.00 92.75 182 LEU A C 1
ATOM 1425 O O . LEU A 1 182 ? 4.813 -0.560 -15.799 1.00 92.75 182 LEU A O 1
ATOM 1429 N N . ILE A 1 183 ? 6.938 -0.830 -16.481 1.00 89.12 183 ILE A N 1
ATOM 1430 C CA . ILE A 1 183 ? 7.406 -1.464 -15.236 1.00 89.12 183 ILE A CA 1
ATOM 1431 C C . ILE A 1 183 ? 7.332 -0.473 -14.072 1.00 89.12 183 ILE A C 1
ATOM 1433 O O . ILE A 1 183 ? 6.847 -0.811 -12.991 1.00 89.12 183 ILE A O 1
ATOM 1437 N N . PHE A 1 184 ? 7.767 0.766 -14.289 1.00 87.44 184 PHE A N 1
ATOM 1438 C CA . PHE A 1 184 ? 7.687 1.818 -13.283 1.00 87.44 184 PHE A CA 1
ATOM 1439 C C . PHE A 1 184 ? 6.232 2.106 -12.872 1.00 87.44 184 PHE A C 1
ATOM 1441 O O . PHE A 1 184 ? 5.905 2.113 -11.683 1.00 87.44 184 PHE A O 1
ATOM 1448 N N . LEU A 1 185 ? 5.325 2.236 -13.845 1.00 84.94 185 LEU A N 1
ATOM 1449 C CA . LEU A 1 185 ? 3.891 2.402 -13.604 1.00 84.94 185 LEU A CA 1
ATOM 1450 C C . LEU A 1 185 ? 3.280 1.193 -12.889 1.00 84.94 185 LEU A C 1
ATOM 1452 O O . LEU A 1 185 ? 2.424 1.365 -12.022 1.00 84.94 185 LEU A O 1
ATOM 1456 N N . PHE A 1 186 ? 3.738 -0.023 -13.192 1.00 87.00 186 PHE A N 1
ATOM 1457 C CA . PHE A 1 186 ? 3.329 -1.220 -12.466 1.00 87.00 186 PHE A CA 1
ATOM 1458 C C . PHE A 1 186 ? 3.683 -1.131 -10.978 1.00 87.00 186 PHE A C 1
ATOM 1460 O O . PHE A 1 186 ? 2.828 -1.420 -10.138 1.00 87.00 186 PHE A O 1
ATOM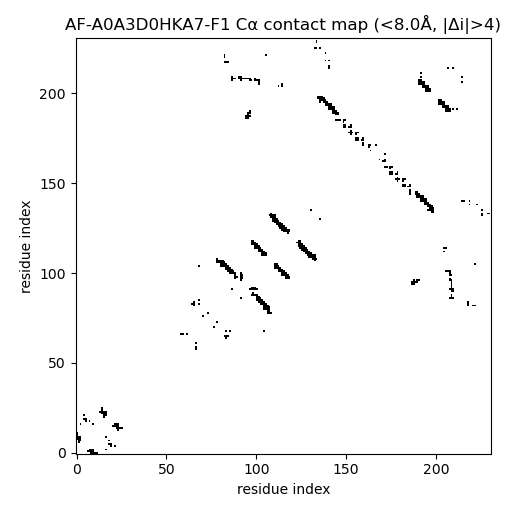 1467 N N . PHE A 1 187 ? 4.897 -0.688 -10.634 1.00 80.44 187 PHE A N 1
ATOM 1468 C CA . PHE A 1 187 ? 5.289 -0.489 -9.236 1.00 80.44 187 PHE A CA 1
ATOM 1469 C C . PHE A 1 187 ? 4.418 0.560 -8.538 1.00 80.44 187 PHE A C 1
ATOM 1471 O O . PHE A 1 187 ? 3.962 0.316 -7.422 1.00 80.44 187 PHE A O 1
ATOM 1478 N N . MET A 1 188 ? 4.115 1.676 -9.206 1.00 75.88 188 MET A N 1
ATOM 1479 C CA . MET A 1 188 ? 3.222 2.712 -8.664 1.00 75.88 188 MET A CA 1
ATOM 1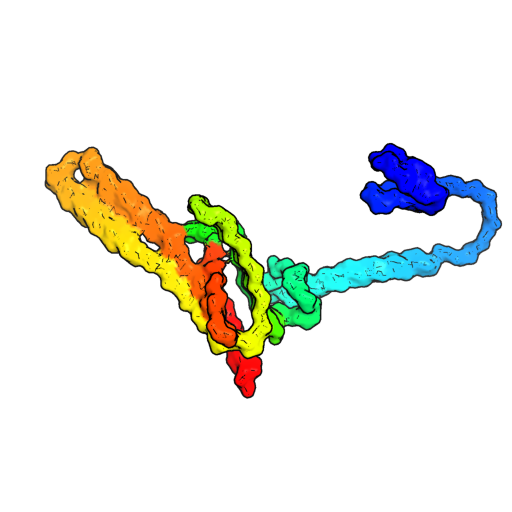480 C C . MET A 1 188 ? 1.757 2.259 -8.543 1.00 75.88 188 MET A C 1
ATOM 1482 O O . MET A 1 188 ? 1.006 2.751 -7.698 1.00 75.88 188 MET A O 1
ATOM 1486 N N . GLY A 1 189 ? 1.327 1.333 -9.400 1.00 71.88 189 GLY A N 1
ATOM 1487 C CA . GLY A 1 189 ? -0.048 0.847 -9.461 1.00 71.88 189 GLY A CA 1
ATOM 1488 C C . GLY A 1 189 ? -0.383 -0.247 -8.445 1.00 71.88 189 GLY A C 1
ATOM 1489 O O . GLY A 1 189 ? -1.558 -0.585 -8.296 1.00 71.88 189 GLY A O 1
ATOM 1490 N N . ARG A 1 190 ? 0.606 -0.796 -7.727 1.00 79.31 190 ARG A N 1
ATOM 1491 C CA . ARG A 1 190 ? 0.369 -1.769 -6.649 1.00 79.31 190 ARG A CA 1
ATOM 1492 C C . ARG A 1 190 ? -0.377 -1.103 -5.491 1.00 79.31 190 ARG A C 1
ATOM 1494 O O . ARG A 1 190 ? 0.066 -0.093 -4.942 1.00 79.31 190 ARG A O 1
ATOM 1501 N N . ARG A 1 191 ? -1.515 -1.673 -5.094 1.00 79.06 191 ARG A N 1
ATOM 1502 C CA . ARG A 1 191 ? -2.339 -1.181 -3.980 1.00 79.06 191 ARG A CA 1
ATOM 1503 C C . ARG A 1 191 ? -2.694 -2.332 -3.042 1.00 79.06 191 ARG A C 1
ATOM 1505 O O . ARG A 1 191 ? -3.115 -3.394 -3.490 1.00 79.06 191 ARG A O 1
ATOM 1512 N N . ILE A 1 192 ? -2.562 -2.094 -1.741 1.00 82.62 192 ILE A N 1
ATOM 1513 C CA . ILE A 1 192 ? -3.048 -2.986 -0.683 1.00 82.62 192 ILE A CA 1
ATOM 1514 C C . ILE A 1 192 ? -4.221 -2.279 -0.007 1.00 82.62 192 ILE A C 1
ATOM 1516 O O . ILE A 1 192 ? -4.150 -1.079 0.270 1.00 82.62 192 ILE A O 1
ATOM 1520 N N . GLN A 1 193 ? -5.317 -2.995 0.211 1.00 84.25 193 GLN A N 1
ATOM 1521 C CA . GLN A 1 193 ? -6.549 -2.461 0.780 1.00 84.25 193 GLN A CA 1
ATOM 1522 C C . GLN A 1 193 ? -7.088 -3.420 1.842 1.00 84.25 193 GLN A C 1
ATOM 1524 O O . GLN A 1 193 ? -7.180 -4.620 1.599 1.00 84.25 193 GLN A O 1
ATOM 1529 N N . LEU A 1 194 ? -7.471 -2.899 3.007 1.00 86.00 194 LEU A N 1
ATOM 1530 C CA . LEU A 1 194 ? -8.199 -3.655 4.023 1.00 86.00 194 LEU A CA 1
ATOM 1531 C C . LEU A 1 194 ? -9.681 -3.325 3.908 1.00 86.00 194 LEU A C 1
ATOM 1533 O O . LEU A 1 194 ? -10.082 -2.182 4.107 1.00 86.00 194 LEU A O 1
ATOM 1537 N N . LYS A 1 195 ? -10.496 -4.327 3.603 1.00 87.62 195 LYS A N 1
ATOM 1538 C CA . LYS A 1 195 ? -11.949 -4.220 3.606 1.00 87.62 195 LYS A CA 1
ATOM 1539 C C . LYS A 1 195 ? -12.481 -4.690 4.955 1.00 87.62 195 LYS A C 1
ATOM 1541 O O . LYS A 1 195 ? -12.287 -5.845 5.332 1.00 87.62 195 LYS A O 1
ATOM 1546 N N . VAL A 1 196 ? -13.166 -3.804 5.662 1.00 86.06 196 VAL A N 1
ATOM 1547 C CA . VAL A 1 196 ? -13.870 -4.101 6.913 1.00 86.06 196 VAL A CA 1
ATOM 1548 C C . VAL A 1 196 ? -15.362 -4.077 6.609 1.00 86.06 196 VAL A C 1
ATOM 1550 O O . VAL A 1 196 ? -15.868 -3.085 6.094 1.00 86.06 196 VAL A O 1
ATOM 1553 N N . SER A 1 197 ? -16.050 -5.188 6.861 1.00 85.62 197 SER A N 1
ATOM 1554 C CA . SER A 1 197 ? -17.493 -5.322 6.636 1.00 85.62 197 SER A CA 1
ATOM 1555 C C . SER A 1 197 ? -18.227 -5.216 7.971 1.00 85.62 197 SER A C 1
ATOM 1557 O O . SER A 1 197 ? -17.806 -5.830 8.954 1.00 85.62 197 SER A O 1
ATOM 1559 N N . TYR A 1 198 ? -19.300 -4.434 7.990 1.00 85.88 198 TYR A N 1
ATOM 1560 C CA . TYR A 1 198 ? -20.235 -4.275 9.102 1.00 85.88 198 TYR A CA 1
ATOM 1561 C C . TYR A 1 198 ? -21.657 -4.571 8.609 1.00 85.88 198 TYR A C 1
ATOM 1563 O O . TYR A 1 198 ? -21.852 -4.956 7.456 1.00 85.88 198 TYR A O 1
ATOM 1571 N N . GLU A 1 199 ? -22.643 -4.506 9.496 1.00 78.81 199 GLU A N 1
ATOM 1572 C CA . GLU A 1 199 ? -24.038 -4.877 9.232 1.00 78.81 199 GLU A CA 1
ATOM 1573 C C . GLU A 1 199 ? -24.631 -4.134 8.015 1.00 78.81 199 GLU A C 1
ATOM 1575 O O . GLU A 1 199 ? -25.134 -3.021 8.120 1.00 78.81 199 GLU A O 1
ATOM 1580 N N . GLY A 1 200 ? -24.555 -4.764 6.837 1.00 72.25 200 GLY A N 1
ATOM 1581 C CA . GLY A 1 200 ? -25.136 -4.277 5.582 1.00 72.25 200 GLY A CA 1
ATOM 1582 C C . GLY A 1 200 ? -24.211 -3.462 4.671 1.00 72.25 200 GLY A C 1
ATOM 1583 O O . GLY A 1 200 ? -24.595 -3.205 3.533 1.00 72.25 200 GLY A O 1
ATOM 1584 N N . ASP A 1 201 ? -23.001 -3.097 5.101 1.00 81.50 201 ASP A N 1
ATOM 1585 C CA . ASP A 1 201 ? -22.090 -2.270 4.298 1.00 81.50 201 ASP A CA 1
ATOM 1586 C C . ASP A 1 201 ? -20.608 -2.559 4.620 1.00 81.50 201 ASP A C 1
ATOM 1588 O O . ASP A 1 201 ? -20.266 -3.304 5.542 1.00 81.50 201 ASP A O 1
ATOM 1592 N N . SER A 1 202 ? -19.691 -2.051 3.799 1.00 80.62 202 SER A N 1
ATOM 1593 C CA . SER A 1 202 ? -18.262 -2.301 3.948 1.00 80.62 202 SER A CA 1
ATOM 1594 C C . SER A 1 202 ? -17.426 -1.076 3.631 1.00 80.62 202 SER A C 1
ATOM 1596 O O . SER A 1 202 ? -17.581 -0.441 2.591 1.00 80.62 202 SER A O 1
ATOM 1598 N N . PHE A 1 203 ? -16.453 -0.813 4.492 1.00 83.44 203 PHE A N 1
ATOM 1599 C CA . PHE A 1 203 ? -15.496 0.262 4.318 1.00 83.44 203 PHE A CA 1
ATOM 1600 C C . PHE A 1 203 ? -14.149 -0.287 3.851 1.00 83.44 203 PHE A C 1
ATOM 1602 O O . PHE A 1 203 ? -13.653 -1.293 4.367 1.00 83.44 203 PHE A O 1
ATOM 1609 N N . ILE A 1 204 ? -13.544 0.370 2.862 1.00 83.56 204 ILE A N 1
ATOM 1610 C CA . ILE A 1 204 ? -12.243 -0.016 2.311 1.00 83.56 204 ILE A CA 1
ATOM 1611 C C . ILE A 1 204 ? -11.203 1.003 2.758 1.00 83.56 204 ILE A C 1
ATOM 1613 O O . ILE A 1 204 ? -11.251 2.169 2.372 1.00 83.56 204 ILE A O 1
ATOM 1617 N N . VAL A 1 205 ? -10.223 0.536 3.524 1.00 83.12 205 VAL A N 1
ATOM 1618 C CA . VAL A 1 205 ? -9.090 1.338 3.972 1.00 83.12 205 VAL A CA 1
ATOM 1619 C C . VAL A 1 205 ? -7.885 1.062 3.073 1.00 83.12 205 VAL A C 1
ATOM 1621 O O . VAL A 1 205 ? -7.342 -0.048 3.098 1.00 83.12 205 VAL A O 1
ATOM 1624 N N . PRO A 1 206 ? -7.424 2.034 2.268 1.00 79.12 206 PRO A N 1
ATOM 1625 C CA . PRO A 1 206 ? -6.205 1.876 1.492 1.00 79.12 206 PRO A CA 1
ATOM 1626 C C . PRO A 1 206 ? -4.986 1.889 2.421 1.00 79.12 206 PRO A C 1
ATOM 1628 O O . PRO A 1 206 ? -4.696 2.871 3.108 1.00 79.12 206 PRO A O 1
ATOM 1631 N N . MET A 1 207 ? -4.228 0.797 2.407 1.00 77.38 207 MET A N 1
ATOM 1632 C CA . MET A 1 207 ? -3.006 0.640 3.187 1.00 77.38 207 MET A CA 1
ATOM 1633 C C . MET A 1 207 ? -1.818 1.026 2.303 1.00 77.38 207 MET A C 1
ATOM 1635 O O . MET A 1 207 ? -1.128 0.190 1.719 1.00 77.38 207 MET A O 1
ATOM 1639 N N . LYS A 1 208 ? -1.621 2.334 2.119 1.00 74.81 208 LYS A N 1
ATOM 1640 C CA . LYS A 1 208 ? -0.530 2.850 1.289 1.00 74.81 208 LYS A CA 1
ATOM 1641 C C . LYS A 1 208 ? 0.771 2.893 2.085 1.00 74.81 208 LYS A C 1
ATOM 1643 O O . LYS A 1 208 ? 0.792 3.352 3.224 1.00 74.81 208 LYS A O 1
ATOM 1648 N N . GLY A 1 209 ? 1.865 2.439 1.476 1.00 69.25 209 GLY A N 1
ATOM 1649 C CA . GLY A 1 209 ? 3.193 2.503 2.090 1.00 69.25 209 GLY A CA 1
ATOM 1650 C C . GLY A 1 209 ? 3.508 1.431 3.127 1.00 69.25 209 GLY A C 1
ATOM 1651 O O . GLY A 1 209 ? 4.562 1.487 3.768 1.00 69.25 209 GLY A O 1
ATOM 1652 N N . CYS A 1 210 ? 2.623 0.450 3.305 1.00 73.56 210 CYS A N 1
ATOM 1653 C CA . CYS A 1 210 ? 2.904 -0.729 4.109 1.00 73.56 210 CYS A CA 1
ATOM 1654 C C . CYS A 1 210 ? 3.380 -1.888 3.221 1.00 73.56 210 CYS A C 1
ATOM 1656 O O . CYS A 1 210 ? 3.000 -2.014 2.057 1.00 73.56 210 CYS A O 1
ATOM 1658 N N . SER A 1 211 ? 4.239 -2.738 3.784 1.00 78.56 211 SER A N 1
ATOM 1659 C CA . SER A 1 211 ? 4.516 -4.047 3.193 1.00 78.56 211 SER A CA 1
ATOM 1660 C C . SER A 1 211 ? 3.324 -4.965 3.446 1.00 78.56 211 SER A C 1
ATOM 1662 O O . SER A 1 211 ? 2.701 -4.880 4.508 1.00 78.56 211 SER A O 1
ATOM 1664 N N . TYR A 1 212 ? 3.059 -5.882 2.515 1.00 82.00 212 TYR A N 1
ATOM 1665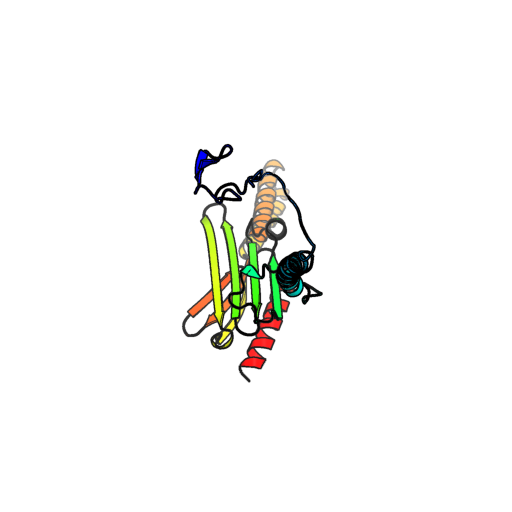 C CA . TYR A 1 212 ? 2.021 -6.900 2.674 1.00 82.00 212 TYR A CA 1
ATOM 1666 C C . TYR A 1 212 ? 2.197 -7.708 3.966 1.00 82.00 212 TYR A C 1
ATOM 1668 O O . TYR A 1 212 ? 1.223 -7.949 4.662 1.00 82.00 212 TYR A O 1
ATOM 1676 N N . ALA A 1 213 ? 3.434 -8.038 4.354 1.00 84.00 213 ALA A N 1
ATOM 1677 C CA . ALA A 1 213 ? 3.704 -8.788 5.584 1.00 84.00 213 ALA A CA 1
ATOM 1678 C C . ALA A 1 213 ? 3.237 -8.052 6.855 1.00 84.00 213 ALA A C 1
ATOM 1680 O O . ALA A 1 213 ? 2.661 -8.658 7.755 1.00 84.00 213 ALA A O 1
ATOM 1681 N N . ASN A 1 214 ? 3.438 -6.732 6.920 1.00 82.50 214 ASN A N 1
ATOM 1682 C CA . ASN A 1 214 ? 2.989 -5.934 8.062 1.00 82.50 214 ASN A CA 1
ATOM 1683 C C . ASN A 1 214 ? 1.462 -5.796 8.052 1.00 82.50 214 ASN A C 1
ATOM 1685 O O . ASN A 1 214 ? 0.837 -5.863 9.109 1.00 82.50 214 ASN A O 1
ATOM 1689 N N . ALA A 1 215 ? 0.871 -5.612 6.863 1.00 84.44 215 ALA A N 1
ATOM 1690 C CA . ALA A 1 215 ? -0.578 -5.569 6.676 1.00 84.44 215 ALA A CA 1
ATOM 1691 C C . ALA A 1 215 ? -1.249 -6.871 7.131 1.00 84.44 215 ALA A C 1
ATOM 1693 O O . ALA A 1 215 ? -2.218 -6.832 7.884 1.00 84.44 215 ALA A O 1
ATOM 1694 N N . ASP A 1 216 ? -0.678 -8.006 6.738 1.00 87.56 216 ASP A N 1
ATOM 1695 C CA . ASP A 1 216 ? -1.124 -9.346 7.106 1.00 87.56 216 ASP A CA 1
ATOM 1696 C C . ASP A 1 216 ? -0.979 -9.610 8.611 1.00 87.56 216 ASP A C 1
ATOM 1698 O O . ASP A 1 216 ? -1.914 -10.103 9.235 1.00 87.56 216 ASP A O 1
ATOM 1702 N N . LYS A 1 217 ? 0.139 -9.207 9.235 1.00 87.50 217 LYS A N 1
ATOM 1703 C CA . LYS A 1 217 ? 0.321 -9.316 10.694 1.00 87.50 217 LYS A CA 1
ATOM 1704 C C . LYS A 1 217 ? -0.761 -8.552 11.459 1.00 87.50 217 LYS A C 1
ATOM 1706 O O . LYS A 1 217 ? -1.415 -9.123 12.325 1.00 87.50 217 LYS A O 1
ATOM 1711 N N . PHE A 1 218 ? -1.000 -7.293 11.100 1.00 86.19 218 PHE A N 1
ATOM 1712 C CA . PHE A 1 218 ? -2.058 -6.488 11.714 1.00 86.19 218 PHE A CA 1
ATOM 1713 C C . PHE A 1 218 ? -3.455 -7.071 11.465 1.00 86.19 218 PHE A C 1
ATOM 1715 O O . PHE A 1 218 ? -4.285 -7.097 12.371 1.00 86.19 218 PHE A O 1
ATOM 1722 N N . HIS A 1 219 ? -3.719 -7.566 10.251 1.00 88.38 219 HIS A N 1
ATOM 1723 C CA . HIS A 1 219 ? -4.994 -8.205 9.919 1.00 88.38 219 HIS A CA 1
ATOM 1724 C C . HIS A 1 219 ? -5.226 -9.469 10.752 1.00 88.38 219 HIS A C 1
ATOM 1726 O O . HIS A 1 219 ? -6.321 -9.655 11.283 1.00 88.38 219 HIS A O 1
ATOM 1732 N N . LYS A 1 220 ? -4.196 -10.301 10.934 1.00 89.06 220 LYS A N 1
ATOM 1733 C CA . LYS A 1 220 ? -4.243 -11.482 11.805 1.00 89.06 220 LYS A CA 1
ATOM 1734 C C . LYS A 1 220 ? -4.489 -11.107 13.262 1.00 89.06 220 LYS A C 1
ATOM 1736 O O . LYS A 1 220 ? -5.337 -11.728 13.895 1.00 89.06 220 LYS A O 1
ATOM 1741 N N . ASP A 1 221 ? -3.813 -10.080 13.776 1.00 86.94 221 ASP A N 1
ATOM 1742 C CA . ASP A 1 221 ? -4.026 -9.591 15.144 1.00 86.94 221 ASP A CA 1
ATOM 1743 C C . ASP A 1 221 ? -5.476 -9.122 15.352 1.00 86.94 221 ASP A C 1
ATOM 1745 O O . ASP A 1 221 ? -6.112 -9.496 16.339 1.00 86.94 221 ASP A O 1
ATOM 1749 N N . LEU A 1 222 ? -6.024 -8.364 14.395 1.00 86.75 222 LEU A N 1
ATOM 1750 C CA . LEU A 1 222 ? -7.415 -7.907 14.416 1.00 86.75 222 LEU A CA 1
ATOM 1751 C C . LEU A 1 222 ? -8.393 -9.087 14.375 1.00 86.75 222 LEU A C 1
ATOM 1753 O O . LEU A 1 222 ? -9.332 -9.142 15.164 1.00 86.75 222 LEU A O 1
ATOM 1757 N N . ARG A 1 223 ? -8.162 -10.054 13.483 1.00 87.62 223 ARG A N 1
ATOM 1758 C CA . ARG A 1 223 ? -9.014 -11.241 13.348 1.00 87.62 223 ARG A CA 1
ATOM 1759 C C . ARG A 1 223 ? -9.016 -12.0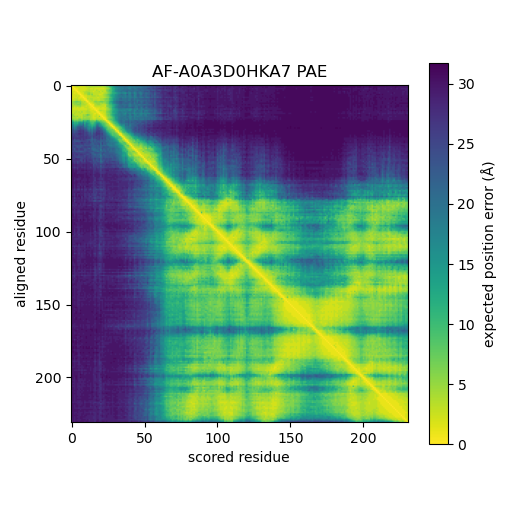88 14.618 1.00 87.62 223 ARG A C 1
ATOM 1761 O O . ARG A 1 223 ? -10.082 -12.415 15.122 1.00 87.62 223 ARG A O 1
ATOM 1768 N N . ASN A 1 224 ? -7.839 -12.359 15.174 1.00 89.06 224 ASN A N 1
ATOM 1769 C CA . ASN A 1 224 ? -7.699 -13.099 16.426 1.00 89.06 224 ASN A CA 1
ATOM 1770 C C . ASN A 1 224 ? -8.408 -12.400 17.593 1.00 89.06 224 ASN A C 1
ATOM 1772 O O . ASN A 1 224 ? -8.866 -13.062 18.521 1.00 89.06 224 ASN A O 1
ATOM 1776 N N . TYR A 1 225 ? -8.465 -11.066 17.583 1.00 86.56 225 TYR A N 1
ATOM 1777 C CA . TYR A 1 225 ? -9.190 -10.310 18.595 1.00 86.56 225 TYR A CA 1
ATOM 1778 C C . TYR A 1 225 ? -10.711 -10.390 18.406 1.00 86.56 225 TYR A C 1
ATOM 1780 O O . TYR A 1 225 ? -11.430 -10.649 19.368 1.00 86.56 225 TYR A O 1
ATOM 1788 N N . LEU A 1 226 ? -11.195 -10.259 17.169 1.00 86.69 226 LEU A N 1
ATOM 1789 C CA . LEU A 1 226 ? -12.615 -10.422 16.843 1.00 86.69 226 LEU A CA 1
ATOM 1790 C C . LEU A 1 226 ? -13.126 -11.827 17.195 1.00 86.69 226 LEU A C 1
ATOM 1792 O O . LEU A 1 226 ? -14.200 -11.955 17.779 1.00 86.69 226 LEU A O 1
ATOM 1796 N N . ASP A 1 227 ? -12.330 -12.865 16.927 1.00 87.25 227 ASP A N 1
ATOM 1797 C CA . ASP A 1 227 ? -12.659 -14.251 17.282 1.00 87.25 227 ASP A CA 1
ATOM 1798 C C . ASP A 1 227 ? -12.748 -14.462 18.806 1.00 87.25 227 ASP A C 1
ATOM 1800 O O . ASP A 1 227 ? -13.471 -15.345 19.260 1.00 87.25 227 ASP A O 1
ATOM 1804 N N . LYS A 1 228 ? -12.045 -13.654 19.616 1.00 87.25 228 LYS A N 1
ATOM 1805 C CA . LYS A 1 228 ? -12.141 -13.698 21.087 1.00 87.25 228 LYS A CA 1
ATOM 1806 C C . LYS A 1 228 ? -13.391 -13.016 21.629 1.00 87.25 228 LYS A C 1
ATOM 1808 O O . LYS A 1 228 ? -13.879 -13.448 22.662 1.00 87.25 228 LYS A O 1
ATOM 1813 N N . ILE A 1 229 ? -13.865 -11.947 20.989 1.00 84.94 229 ILE A N 1
ATOM 1814 C CA . ILE A 1 229 ? -15.056 -11.209 21.444 1.00 84.94 229 ILE A CA 1
ATOM 1815 C C . ILE A 1 229 ? -16.340 -11.951 21.065 1.00 84.94 229 ILE A C 1
ATOM 1817 O O . ILE A 1 229 ? -17.309 -11.927 21.813 1.00 84.94 229 ILE A O 1
ATOM 1821 N N . LYS A 1 230 ? -16.356 -12.600 19.897 1.00 80.44 230 LYS A N 1
ATOM 1822 C CA . LYS A 1 230 ? -17.544 -13.286 19.364 1.00 80.44 230 LYS A CA 1
ATOM 1823 C C . LYS A 1 230 ? -17.754 -14.705 19.898 1.00 80.44 230 LYS A C 1
ATOM 1825 O O . LYS A 1 230 ? -18.711 -15.359 19.485 1.00 80.44 230 LYS A O 1
ATOM 1830 N N . ARG A 1 231 ? -16.838 -15.198 20.727 1.00 66.31 231 ARG A N 1
ATOM 1831 C CA . ARG A 1 231 ? -16.876 -16.538 21.314 1.00 66.31 231 ARG A CA 1
ATOM 1832 C C . ARG A 1 231 ? -17.449 -16.486 22.718 1.00 66.31 231 ARG A C 1
ATOM 1834 O O . ARG A 1 231 ? -18.226 -17.411 23.034 1.00 66.31 231 ARG A O 1
#

Secondary structure (DSSP, 8-state):
-B-TTT--B--TT-SB-TTT--B--------------SSHHHHHHHHHHHHHHHHHHTTSS--SS-TT--GGG-S-TTPPP-EEEE--HHHHHHTTS-S-EEEEEE-SSEEEEEEEEEETTTEEEEEEEEEEGGGEEEEEEEEE--HHHHHHHHHHHHHHHHHTTTS-HHHHHHHHHHHHHHHHHHHHH-EEEEEEEETTEEEEEE-TT--HHHHHHHHHHHHHHHHHH--

Foldseek 3Di:
DADPPPRDDDDPPDQADPPPGHGDDDDDDDDDDDDDPPPPVVVVVVVVVVVVVVVVVLQPPDPPPPNPDPCVLPPDSPWAWDDWDWAQLVLLVVQLNHSKIWTWTDTLFKTWIWIWHADDPPGIDTDTDIGTLQQFPDKDKDKDFPVVLLVQLVVLVVVLVVCVVPHDPVVSVVSNVSSVVSVVVRSNRIWIWMWTDGDPDIDIHTPGSDDPVVVVVVNVSSVVSSVVVVD

Radius of gyration: 29.7 Å; Cα contacts (8 Å, |Δi|>4): 314; chains: 1; bounding box: 45×66×99 Å

Nearest PDB structures (foldseek):
  3hsa-assembly1_E  TM=6.161E-01  e=3.715E-03  Shewanella amazonensis SB2B
  4c0a-assembly4_F  TM=5.210E-01  e=2.973E-03  Homo sapiens

Sequence (231 aa):
MICPKCGTMLPDNAKFCGVCGQAFQQSQPHQQNGGQQYQNQQQYNQQFKQQQYNQQNYQQQSSGENASIDRRVIVNPSEKILSSMRTSPLKTFLTGGGFGKTEMFFTDKRFYAKFKDVILWRGTFDADAVIDLEHITGTVLLQSNPIILIIYAVIMFIAGIVAATVADGALIAPFWILGGILIFLFFMGRRIQLKVSYEGDSFIVPMKGCSYANADKFHKDLRNYLDKIKR

Solvent-accessible surface area (backbone atoms only — not comparable to full-atom values): 13431 Å² total; per-residue (Å²): 79,66,41,92,88,75,67,48,84,42,66,88,80,57,55,46,39,92,85,81,66,51,73,48,85,80,88,75,84,90,82,88,81,84,92,89,78,79,67,69,64,56,55,58,53,50,53,53,49,50,56,54,47,53,62,51,56,75,61,69,84,37,94,63,95,48,68,80,68,68,68,86,73,50,93,52,89,87,60,50,78,75,52,60,48,77,30,50,37,67,48,3,38,78,57,38,51,33,66,21,34,26,40,36,38,30,41,80,55,37,37,40,39,38,36,40,39,51,41,91,94,77,49,76,48,76,49,81,47,78,43,54,52,87,56,49,76,48,76,46,82,46,78,49,64,52,59,67,35,49,55,52,20,52,51,31,44,53,51,26,56,57,39,58,78,79,47,62,72,81,75,29,52,60,30,52,52,54,19,52,49,31,47,52,49,30,53,42,52,49,44,39,33,41,35,42,28,36,92,92,50,72,50,74,46,67,45,42,38,60,55,67,70,60,53,48,52,52,49,49,54,52,47,59,49,49,59,61,73,78,104